Protein AF-A0A8H4EWI9-F1 (afdb_monomer)

Nearest PDB structures (foldseek):
  7xyx-assembly1_A  TM=4.834E-01  e=7.306E-01  Homo sapiens
  7xyv-assembly1_B  TM=5.051E-01  e=1.523E+00  Homo sapiens
  7xyw-assembly1_A  TM=4.650E-01  e=3.176E+00  Homo sapiens
  7ep2-assembly2_D  TM=3.186E-01  e=1.455E+00  Homo sapiens
  5ve8-assembly1_A  TM=4.432E-01  e=3.996E+00  Kluyveromyces lactis

Foldseek 3Di:
DLPDAQDCPDVVSLVVSLQVLLVLLVVLLVDDDDVRVLVSLVVLLSHQVVCLVPDACSLVDPSNQNSLVSNQVVLCVQCVDPSRVLSSLSSNLSSLSSHDPVVVVVPLVVSLVSLLVQLQDDLSSVQSSLVSNLSSLLSCLPHPDDDPVVNVVVLVVSCCSCPPPPDPSPDPVSYDCVSVVSSVVSVVVD

Radius of gyration: 16.69 Å; Cα contacts (8 Å, |Δi|>4): 192; chains: 1; bounding box: 45×32×43 Å

Mean predicted aligned error: 4.65 Å

pLDDT: mean 90.55, std 9.85, range [50.91, 98.56]

Structure (mmCIF, N/CA/C/O backbone):
data_AF-A0A8H4EWI9-F1
#
_entry.id   AF-A0A8H4EWI9-F1
#
loop_
_atom_site.group_PDB
_atom_site.id
_atom_site.type_symbol
_atom_site.label_atom_id
_atom_site.label_alt_id
_atom_site.label_comp_id
_atom_site.label_asym_id
_atom_site.label_entity_id
_atom_site.label_seq_id
_atom_site.pdbx_PDB_ins_code
_atom_site.Cartn_x
_atom_site.Cartn_y
_atom_site.Cartn_z
_atom_site.occupancy
_atom_site.B_iso_or_equiv
_atom_site.auth_seq_id
_atom_site.auth_comp_id
_atom_site.auth_asym_id
_atom_site.auth_atom_id
_atom_site.pdbx_PDB_model_num
ATOM 1 N N . MET A 1 1 ? -8.112 -10.338 16.448 1.00 58.78 1 MET A N 1
ATOM 2 C CA . MET A 1 1 ? -8.526 -9.493 15.301 1.00 58.78 1 MET A CA 1
ATOM 3 C C . MET A 1 1 ? -8.264 -10.105 13.914 1.00 58.78 1 MET A C 1
ATOM 5 O O . MET A 1 1 ? -8.721 -9.527 12.944 1.00 58.78 1 MET A O 1
ATOM 9 N N . ARG A 1 2 ? -7.609 -11.276 13.770 1.00 50.91 2 ARG A N 1
ATOM 10 C CA . ARG A 1 2 ? -7.309 -11.886 12.449 1.00 50.91 2 ARG A CA 1
ATOM 11 C C . ARG A 1 2 ? -8.547 -12.203 11.581 1.00 50.91 2 ARG A C 1
ATOM 13 O O . ARG A 1 2 ? -8.404 -12.322 10.372 1.00 50.91 2 ARG A O 1
ATOM 20 N N . TYR A 1 3 ? -9.727 -12.336 12.188 1.00 67.69 3 TYR A N 1
ATOM 21 C CA . TYR A 1 3 ? -10.989 -12.651 11.500 1.00 67.69 3 TYR A CA 1
ATOM 22 C C . TYR A 1 3 ? -11.922 -11.445 11.334 1.00 67.69 3 TYR A C 1
ATOM 24 O O . TYR A 1 3 ? -13.027 -11.600 10.824 1.00 67.69 3 TYR A O 1
ATOM 32 N N . LEU A 1 4 ? -11.497 -10.253 11.770 1.00 75.06 4 LEU A N 1
ATOM 33 C CA . LEU A 1 4 ? -12.293 -9.044 11.595 1.00 75.06 4 LEU A CA 1
ATOM 34 C C . LEU A 1 4 ? -12.296 -8.673 10.109 1.00 75.06 4 LEU A C 1
ATOM 36 O O . LEU A 1 4 ? -11.239 -8.425 9.530 1.00 75.06 4 LEU A O 1
ATOM 40 N N . LYS A 1 5 ? -13.482 -8.643 9.502 1.00 78.94 5 LYS A N 1
ATOM 41 C CA . LYS A 1 5 ? -13.695 -8.116 8.154 1.00 78.94 5 LYS A CA 1
ATOM 42 C C . LYS A 1 5 ? -14.336 -6.745 8.294 1.00 78.94 5 LYS A C 1
ATOM 44 O O . LYS A 1 5 ? -15.496 -6.658 8.686 1.00 78.94 5 LYS A O 1
ATOM 49 N N . ILE A 1 6 ? -13.565 -5.701 8.015 1.00 87.75 6 ILE A N 1
ATOM 50 C CA . ILE A 1 6 ? -14.095 -4.339 7.985 1.00 87.75 6 ILE A CA 1
ATOM 51 C C . ILE A 1 6 ? -14.977 -4.142 6.748 1.00 87.75 6 ILE A C 1
ATOM 53 O O . ILE A 1 6 ? -14.765 -4.787 5.717 1.00 87.75 6 ILE A O 1
ATOM 57 N N . LYS A 1 7 ? -15.995 -3.292 6.878 1.00 88.94 7 LYS A N 1
ATOM 58 C CA . LYS A 1 7 ? -16.985 -3.006 5.836 1.00 88.94 7 LYS A CA 1
ATOM 59 C C . LYS A 1 7 ? -16.940 -1.519 5.516 1.00 88.94 7 LYS A C 1
ATOM 61 O O . LYS A 1 7 ? -16.830 -0.703 6.415 1.00 88.94 7 LYS A O 1
ATOM 66 N N . ILE A 1 8 ? -17.041 -1.183 4.239 1.00 90.88 8 ILE A N 1
ATOM 67 C CA . ILE A 1 8 ? -17.086 0.213 3.770 1.00 90.88 8 ILE A CA 1
ATOM 68 C C . ILE A 1 8 ? -18.479 0.608 3.260 1.00 90.88 8 ILE A C 1
ATOM 70 O O . ILE A 1 8 ? -18.682 1.736 2.832 1.00 90.88 8 ILE A O 1
ATOM 74 N N . TYR A 1 9 ? -19.431 -0.329 3.323 1.00 88.38 9 TYR A N 1
ATOM 75 C CA . TYR A 1 9 ? -20.837 -0.118 3.001 1.00 88.38 9 TYR A CA 1
ATOM 76 C C . TYR A 1 9 ? -21.739 -0.931 3.945 1.00 88.38 9 TYR A C 1
ATOM 78 O O . TYR A 1 9 ? -21.370 -2.061 4.303 1.00 88.38 9 TYR A O 1
ATOM 86 N N . PRO A 1 10 ? -22.928 -0.408 4.309 1.00 93.50 10 PRO A N 1
ATOM 87 C CA . PRO A 1 10 ? -23.424 0.954 4.033 1.00 93.50 10 PRO A CA 1
ATOM 88 C C . PRO A 1 10 ? -22.625 2.031 4.799 1.00 93.50 10 PRO A C 1
ATOM 90 O O . PRO A 1 10 ? -21.654 1.697 5.475 1.00 93.50 10 PRO A O 1
ATOM 93 N N . VAL A 1 11 ? -22.998 3.311 4.666 1.00 91.00 11 VAL A N 1
ATOM 94 C CA . VAL A 1 11 ? -22.239 4.446 5.236 1.00 91.00 11 VAL A CA 1
ATOM 95 C C . VAL A 1 11 ? -21.998 4.282 6.739 1.00 91.00 11 VAL A C 1
ATOM 97 O O . VAL A 1 11 ? -20.858 4.416 7.156 1.00 91.00 11 VAL A O 1
ATOM 100 N N . ASP A 1 12 ? -22.989 3.859 7.523 1.00 92.19 12 ASP A N 1
ATOM 101 C CA . ASP A 1 12 ? -22.819 3.640 8.971 1.00 92.19 12 ASP A CA 1
ATOM 102 C C . ASP A 1 12 ? -21.661 2.669 9.286 1.00 92.19 12 ASP A C 1
ATOM 104 O O . ASP A 1 12 ? -20.850 2.896 10.181 1.00 92.19 12 ASP A O 1
ATOM 108 N N . ALA A 1 13 ? -21.503 1.615 8.476 1.00 93.25 13 ALA A N 1
ATOM 109 C CA . ALA A 1 13 ? -20.407 0.660 8.630 1.00 93.25 13 ALA A CA 1
ATOM 110 C C . ALA A 1 13 ? -19.042 1.248 8.221 1.00 93.25 13 ALA A C 1
ATOM 112 O O . ALA A 1 13 ? -18.006 0.845 8.763 1.00 93.25 13 ALA A O 1
ATOM 113 N N . LEU A 1 14 ? -19.029 2.192 7.271 1.00 93.31 14 LEU A N 1
ATOM 114 C CA . LEU A 1 14 ? -17.837 2.968 6.930 1.00 93.31 14 LEU A CA 1
ATOM 115 C C . LEU 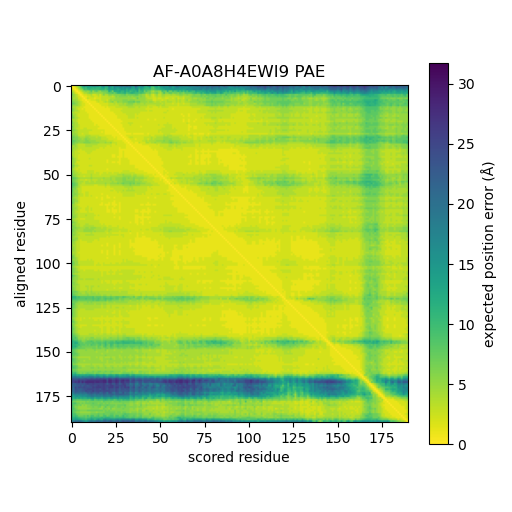A 1 14 ? -17.424 3.868 8.096 1.00 93.31 14 LEU A C 1
ATOM 117 O O . LEU A 1 14 ? -16.233 3.912 8.401 1.00 93.31 14 LEU A O 1
ATOM 121 N N . GLU A 1 15 ? -18.370 4.546 8.749 1.00 93.81 15 GLU A N 1
ATOM 122 C CA . GLU A 1 15 ? -18.089 5.406 9.905 1.00 93.81 15 GLU A CA 1
ATOM 123 C C . GLU A 1 15 ? -17.471 4.591 11.046 1.00 93.81 15 GLU A C 1
ATOM 125 O O . GLU A 1 15 ? -16.357 4.889 11.483 1.00 93.81 15 GLU A O 1
ATOM 130 N N . GLU A 1 16 ? -18.109 3.479 11.427 1.00 93.62 16 GLU A N 1
ATOM 131 C CA . GLU A 1 16 ? -17.589 2.556 12.443 1.00 93.62 16 GLU A CA 1
ATOM 132 C C . GLU A 1 16 ? -16.189 2.039 12.088 1.00 93.62 16 GLU A C 1
ATOM 134 O O . GLU A 1 16 ? -15.283 1.998 12.928 1.00 93.62 16 GLU A O 1
ATOM 139 N N . THR A 1 17 ? -15.981 1.659 10.824 1.00 94.38 17 THR A N 1
ATOM 140 C CA . THR A 1 17 ? -14.677 1.199 10.337 1.00 94.38 17 THR A CA 1
ATOM 141 C C . THR A 1 17 ? -13.633 2.309 10.425 1.00 94.38 17 THR A C 1
ATOM 143 O O . THR A 1 17 ? -12.509 2.063 10.872 1.00 94.38 17 THR A O 1
ATOM 146 N N . ALA A 1 18 ? -13.971 3.527 10.009 1.00 94.38 18 ALA A N 1
ATOM 147 C CA . ALA A 1 18 ? -13.059 4.660 10.013 1.00 94.38 18 ALA A CA 1
ATOM 148 C C . ALA A 1 18 ? -12.674 5.069 11.443 1.00 94.38 18 ALA A C 1
ATOM 150 O O . ALA A 1 18 ? -11.494 5.318 11.713 1.00 94.38 18 ALA A O 1
ATOM 151 N N . ASP A 1 19 ? -13.622 5.059 12.376 1.00 93.00 19 ASP A N 1
ATOM 152 C CA . ASP A 1 19 ? -13.383 5.373 13.785 1.00 93.00 19 ASP A CA 1
ATOM 153 C C . ASP A 1 19 ? -12.583 4.275 14.494 1.00 93.00 19 ASP A C 1
ATOM 155 O O . ASP A 1 19 ? -11.643 4.562 15.251 1.00 93.00 19 ASP A O 1
ATOM 159 N N . PHE A 1 20 ? -12.856 3.008 14.176 1.00 93.62 20 PHE A N 1
ATOM 160 C CA . PHE A 1 20 ? -12.040 1.881 14.621 1.00 93.62 20 PHE A CA 1
ATOM 161 C C . PHE A 1 20 ? -10.588 2.005 14.131 1.00 93.62 20 PHE A C 1
ATOM 163 O O . PHE A 1 20 ? -9.642 1.866 14.920 1.00 93.62 20 PHE A O 1
ATOM 170 N N . LEU A 1 21 ? -10.388 2.310 12.843 1.00 95.12 21 LEU A N 1
ATOM 171 C CA . LEU A 1 21 ? -9.063 2.516 12.255 1.00 95.12 21 LEU A CA 1
ATOM 172 C C . LEU A 1 21 ? -8.341 3.707 12.893 1.00 95.12 21 LEU A C 1
ATOM 174 O O . LEU A 1 21 ? -7.159 3.591 13.214 1.00 95.12 21 LEU A O 1
ATOM 178 N N . SER A 1 22 ? -9.037 4.819 13.125 1.00 92.88 22 SER A N 1
ATOM 179 C CA . SER A 1 22 ? -8.505 6.022 13.781 1.00 92.88 22 SER A CA 1
ATOM 180 C C . SER A 1 22 ? -8.056 5.746 15.224 1.00 92.88 22 SER A C 1
ATOM 182 O O . SER A 1 22 ? -6.963 6.154 15.646 1.00 92.88 22 SER A O 1
ATOM 184 N N . SER A 1 23 ? -8.834 4.956 15.965 1.00 93.81 23 SER A N 1
ATOM 185 C CA . SER A 1 23 ? -8.489 4.509 17.320 1.00 93.81 23 SER A CA 1
ATOM 186 C C . SER A 1 23 ? -7.236 3.629 17.307 1.00 93.81 23 SER A C 1
ATOM 188 O O . SER A 1 23 ? -6.261 3.886 18.020 1.00 93.81 23 SER A O 1
ATOM 190 N N . CYS A 1 24 ? -7.200 2.635 16.417 1.00 94.56 24 CYS A N 1
ATOM 191 C CA . CYS A 1 24 ? -6.041 1.764 16.226 1.00 94.56 24 CYS A CA 1
ATOM 192 C C . CYS A 1 24 ? -4.791 2.539 15.774 1.00 94.56 24 CYS A C 1
ATOM 194 O O . CYS A 1 24 ? -3.688 2.259 16.251 1.00 94.56 24 CYS A O 1
ATOM 196 N N . ALA A 1 25 ? -4.939 3.531 14.893 1.00 95.75 25 ALA A N 1
ATOM 197 C CA . ALA A 1 25 ? -3.858 4.403 14.440 1.00 95.75 25 ALA A CA 1
ATOM 198 C C . ALA A 1 25 ? -3.243 5.191 15.606 1.00 95.75 25 ALA A C 1
ATOM 200 O O . ALA A 1 25 ? -2.017 5.306 15.698 1.00 95.75 25 ALA A O 1
ATOM 201 N N . SER A 1 26 ? -4.072 5.668 16.537 1.00 94.00 26 SER A N 1
ATOM 202 C CA . SER A 1 26 ? -3.624 6.366 17.746 1.00 94.00 26 SER A CA 1
ATOM 203 C C . SER A 1 26 ? -2.803 5.453 18.665 1.00 94.00 26 SER A C 1
ATOM 205 O O . SER A 1 26 ? -1.715 5.837 19.106 1.00 94.00 26 SER A O 1
ATOM 207 N N . PHE A 1 27 ? -3.231 4.203 18.872 1.00 94.50 27 PHE A N 1
ATOM 208 C CA . PHE A 1 27 ? -2.424 3.219 19.607 1.00 94.50 27 PHE A CA 1
ATOM 209 C C . PHE A 1 27 ? -1.122 2.879 18.877 1.00 94.50 27 PHE A C 1
ATOM 211 O O . PHE A 1 27 ? -0.050 2.835 19.487 1.00 94.50 27 PHE A O 1
ATOM 218 N N . PHE A 1 28 ? -1.171 2.701 17.555 1.00 96.31 28 PHE A N 1
ATOM 219 C CA . PHE A 1 28 ? 0.022 2.437 16.760 1.00 96.31 28 PHE A CA 1
ATOM 220 C C . PHE A 1 28 ? 1.012 3.600 16.786 1.00 96.31 28 PHE A C 1
ATOM 222 O O . PHE A 1 28 ? 2.216 3.350 16.843 1.00 96.31 28 PHE A O 1
ATOM 229 N N . LYS A 1 29 ? 0.556 4.857 16.812 1.00 93.12 29 LYS A N 1
ATOM 230 C CA . LYS A 1 29 ? 1.405 6.051 16.971 1.00 93.12 29 LYS A CA 1
ATOM 231 C C . LYS A 1 29 ? 2.187 6.041 18.288 1.00 93.12 29 LYS A C 1
ATOM 233 O O . LYS A 1 29 ? 3.333 6.491 18.301 1.00 93.12 29 LYS A O 1
ATOM 238 N N . ASN A 1 30 ? 1.638 5.419 19.330 1.00 92.62 30 ASN A N 1
ATOM 239 C CA . ASN A 1 30 ? 2.246 5.313 20.659 1.00 92.62 30 ASN A CA 1
ATOM 240 C C . ASN A 1 30 ? 2.882 3.938 20.945 1.00 92.62 30 ASN A C 1
ATOM 242 O O . ASN A 1 30 ? 3.514 3.749 21.970 1.00 92.62 30 ASN A O 1
ATOM 246 N N . ALA A 1 31 ? 2.809 2.968 20.029 1.00 93.44 31 ALA A N 1
ATOM 247 C CA . ALA A 1 31 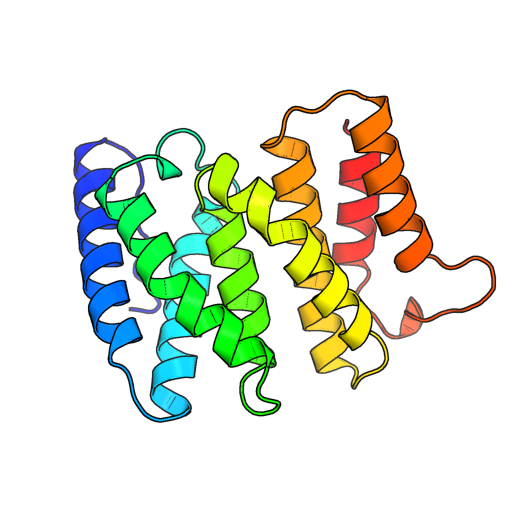? 3.391 1.635 20.218 1.00 93.44 31 ALA A CA 1
ATOM 248 C C . ALA A 1 31 ? 4.927 1.628 20.405 1.00 93.44 31 ALA A C 1
ATOM 250 O O . ALA A 1 31 ? 5.675 2.252 19.648 1.00 93.44 31 ALA A O 1
ATOM 251 N N . HIS A 1 32 ? 5.445 0.830 21.337 1.00 93.38 32 HIS A N 1
ATOM 252 C CA . HIS A 1 32 ? 6.888 0.657 21.556 1.00 93.38 32 HIS A CA 1
ATOM 253 C C . HIS A 1 32 ? 7.325 -0.795 21.329 1.00 93.38 32 HIS A C 1
ATOM 255 O O . HIS A 1 32 ? 6.524 -1.722 21.358 1.00 93.38 32 HIS A O 1
ATOM 261 N N . GLY A 1 33 ? 8.615 -0.993 21.047 1.00 94.75 33 GLY A N 1
ATOM 262 C CA . GLY A 1 33 ? 9.165 -2.319 20.744 1.00 94.75 33 GLY A CA 1
ATOM 263 C C . GLY A 1 33 ? 8.873 -2.821 19.323 1.00 94.75 33 GLY A C 1
ATOM 264 O O . GLY A 1 33 ? 7.983 -2.338 18.623 1.00 94.75 33 GLY A O 1
ATOM 265 N N . ALA A 1 34 ? 9.682 -3.774 18.852 1.00 95.56 34 ALA A N 1
ATOM 266 C CA . ALA A 1 34 ? 9.566 -4.308 17.493 1.00 95.56 34 ALA A CA 1
ATOM 267 C C . ALA A 1 34 ? 8.324 -5.191 17.318 1.00 95.56 34 ALA A C 1
ATOM 269 O O . ALA A 1 34 ? 7.568 -4.983 16.374 1.00 95.56 34 ALA A O 1
ATOM 270 N N . LYS A 1 35 ? 8.081 -6.104 18.269 1.00 96.50 35 LYS A N 1
ATOM 271 C CA . LYS A 1 35 ? 6.962 -7.057 18.230 1.00 96.50 35 LYS A CA 1
ATOM 272 C C . LYS A 1 35 ? 5.610 -6.351 18.082 1.00 96.50 35 LYS A C 1
ATOM 274 O O . LYS A 1 35 ? 4.846 -6.683 17.184 1.00 96.50 35 LYS A O 1
ATOM 279 N N . VAL A 1 36 ? 5.356 -5.326 18.899 1.00 96.56 36 VAL A N 1
ATOM 280 C CA . VAL A 1 36 ? 4.092 -4.570 18.875 1.00 96.56 36 VAL A CA 1
ATOM 281 C C . VAL A 1 36 ? 3.926 -3.815 17.555 1.00 96.56 36 VAL A C 1
ATOM 283 O O . VAL A 1 36 ? 2.877 -3.894 16.923 1.00 96.56 36 VAL A O 1
ATOM 286 N N . LYS A 1 37 ? 4.978 -3.138 17.075 1.00 97.19 37 LYS A N 1
ATOM 287 C CA . LYS A 1 37 ? 4.941 -2.430 15.783 1.00 97.19 37 LYS A CA 1
ATOM 288 C C . LYS A 1 37 ? 4.660 -3.367 14.614 1.00 97.19 37 LYS A C 1
ATOM 290 O O . LYS A 1 37 ? 3.884 -3.024 13.731 1.00 97.19 37 LYS A O 1
ATOM 295 N N . HIS A 1 38 ? 5.291 -4.538 14.602 1.00 98.00 38 HIS A N 1
ATOM 296 C CA . HIS A 1 38 ? 5.083 -5.552 13.570 1.00 98.00 38 HIS A CA 1
ATOM 297 C C . HIS A 1 38 ? 3.678 -6.151 13.630 1.00 98.00 38 HIS A C 1
ATOM 299 O O . HIS A 1 38 ? 3.075 -6.363 12.581 1.00 98.00 38 HIS A O 1
ATOM 305 N N . ALA A 1 39 ? 3.137 -6.366 14.831 1.00 96.88 39 ALA A N 1
ATOM 306 C CA . ALA A 1 39 ? 1.768 -6.836 15.013 1.00 96.88 39 ALA A CA 1
ATOM 307 C C . ALA A 1 39 ? 0.744 -5.834 14.458 1.00 96.88 39 ALA A C 1
ATOM 309 O O . ALA A 1 39 ? -0.121 -6.230 13.681 1.00 96.88 39 ALA A O 1
ATOM 310 N N . TYR A 1 40 ? 0.892 -4.541 14.768 1.00 97.06 40 TYR A N 1
ATOM 311 C CA . TYR A 1 40 ? 0.045 -3.493 14.188 1.00 97.06 40 TYR A CA 1
ATOM 312 C C . TYR A 1 40 ? 0.201 -3.390 12.674 1.00 97.06 40 TYR A C 1
ATOM 314 O O . TYR A 1 40 ? -0.798 -3.342 11.967 1.00 97.06 40 TYR A O 1
ATOM 322 N N . ALA A 1 41 ? 1.434 -3.410 12.159 1.00 97.75 41 ALA A N 1
ATOM 323 C CA . ALA A 1 41 ? 1.662 -3.390 10.718 1.00 97.75 41 ALA A CA 1
ATOM 324 C C . ALA A 1 41 ? 0.914 -4.536 10.027 1.00 97.75 41 ALA A C 1
ATOM 326 O O . ALA A 1 41 ? 0.158 -4.304 9.088 1.00 97.75 41 ALA A O 1
ATOM 327 N N . LYS A 1 42 ? 1.054 -5.762 10.546 1.00 96.31 42 LYS A N 1
ATOM 328 C CA . LYS A 1 42 ? 0.349 -6.938 10.033 1.00 96.31 42 LYS A CA 1
ATOM 329 C C . LYS A 1 42 ? -1.170 -6.785 10.122 1.00 96.31 42 LYS A C 1
ATOM 331 O O . LYS A 1 42 ? -1.846 -7.130 9.160 1.00 96.31 42 LYS A O 1
ATOM 336 N N . LEU A 1 43 ? -1.688 -6.264 11.235 1.00 95.38 43 LEU A N 1
ATOM 337 C CA . LEU A 1 43 ? -3.115 -5.999 11.417 1.00 95.38 43 LEU A CA 1
ATOM 338 C C . LEU A 1 43 ? -3.642 -5.050 10.335 1.00 95.38 43 LEU A C 1
ATOM 340 O O . LEU A 1 43 ? -4.573 -5.407 9.622 1.00 95.38 43 LEU A O 1
ATOM 344 N N . PHE A 1 44 ? -3.025 -3.879 10.167 1.00 96.75 44 PHE A N 1
ATOM 345 C CA . PHE A 1 44 ? -3.472 -2.899 9.176 1.00 96.75 44 PHE A CA 1
ATOM 346 C C . PHE A 1 44 ? -3.375 -3.429 7.749 1.00 96.75 44 PHE A C 1
ATOM 348 O O . PHE A 1 44 ? -4.302 -3.233 6.974 1.00 96.75 44 PHE A O 1
ATOM 355 N N . ILE A 1 45 ? -2.306 -4.157 7.411 1.00 96.56 45 ILE A N 1
ATOM 356 C CA . ILE A 1 45 ? -2.181 -4.797 6.094 1.00 96.56 45 ILE A CA 1
ATOM 357 C C . ILE A 1 45 ? -3.337 -5.775 5.861 1.00 96.56 45 ILE A C 1
ATOM 359 O O . ILE A 1 45 ? -3.954 -5.753 4.802 1.00 96.56 45 ILE A O 1
ATOM 363 N N . GLN A 1 46 ? -3.652 -6.618 6.847 1.00 94.44 46 GLN A N 1
ATOM 364 C CA . GLN A 1 46 ? -4.728 -7.605 6.734 1.00 94.44 46 GLN A CA 1
ATOM 365 C C . GLN A 1 46 ? -6.112 -6.968 6.594 1.00 94.44 46 GLN A C 1
ATOM 367 O O . GLN A 1 46 ? -6.933 -7.489 5.846 1.00 94.44 46 GLN A O 1
ATOM 372 N N . LEU A 1 47 ? -6.363 -5.862 7.295 1.00 93.88 47 LEU A N 1
ATOM 373 C CA . LEU A 1 47 ? -7.649 -5.168 7.254 1.00 93.88 47 LEU A CA 1
ATOM 374 C C . LEU A 1 47 ? -7.830 -4.352 5.970 1.00 93.88 47 LEU A C 1
ATOM 376 O O . LEU A 1 47 ? -8.885 -4.413 5.350 1.00 93.88 47 LEU A O 1
ATOM 380 N N . LEU A 1 48 ? -6.808 -3.593 5.571 1.00 95.38 48 LEU A N 1
ATOM 381 C CA . LEU A 1 48 ? -6.929 -2.565 4.534 1.00 95.38 48 LEU A CA 1
ATOM 382 C C . LEU A 1 48 ? -6.661 -3.095 3.125 1.00 95.38 48 LEU A C 1
ATOM 384 O O . LEU A 1 48 ? -7.247 -2.599 2.167 1.00 95.38 48 LEU A O 1
ATOM 388 N N . LEU A 1 49 ? -5.796 -4.103 2.968 1.00 92.62 49 LEU A N 1
ATOM 389 C CA . LEU A 1 49 ? -5.437 -4.600 1.639 1.00 92.62 49 LEU A CA 1
ATOM 390 C C . LEU A 1 49 ? -6.633 -5.168 0.843 1.00 92.62 49 LEU A C 1
ATOM 392 O O . LEU A 1 49 ? -6.703 -4.876 -0.348 1.00 92.62 49 LEU A O 1
ATOM 396 N N . PRO A 1 50 ? -7.593 -5.908 1.440 1.00 92.12 50 PRO A N 1
ATOM 397 C CA . PRO A 1 50 ? -8.801 -6.341 0.727 1.00 92.12 50 PRO A CA 1
ATOM 398 C C . PRO A 1 50 ? -9.657 -5.180 0.205 1.00 92.12 50 PRO A C 1
ATOM 400 O O . PRO A 1 50 ? -10.360 -5.330 -0.789 1.00 92.12 50 PRO A O 1
ATOM 403 N N . ILE A 1 51 ? -9.584 -4.020 0.860 1.00 90.38 51 ILE A N 1
ATOM 404 C CA . ILE A 1 51 ? -10.348 -2.820 0.504 1.00 90.38 51 ILE A CA 1
ATOM 405 C C . ILE A 1 51 ? -9.606 -1.957 -0.522 1.00 90.38 51 ILE A C 1
ATOM 407 O O . ILE A 1 51 ? -10.234 -1.242 -1.299 1.00 90.38 51 ILE A O 1
ATOM 411 N N . ALA A 1 52 ? -8.279 -2.062 -0.601 1.00 91.06 52 ALA A N 1
ATOM 412 C CA . ALA A 1 52 ? -7.456 -1.313 -1.550 1.00 91.06 52 ALA A CA 1
ATOM 413 C C . ALA A 1 52 ? -7.831 -1.543 -3.028 1.00 91.06 52 ALA A C 1
ATOM 415 O O . ALA A 1 52 ? -7.528 -0.706 -3.871 1.00 91.06 52 ALA A O 1
ATOM 416 N N . GLY A 1 53 ? -8.500 -2.646 -3.369 1.00 86.44 53 GLY A N 1
ATOM 417 C CA . GLY A 1 53 ? -8.995 -2.875 -4.730 1.00 86.44 53 GLY A CA 1
ATOM 418 C C . GLY A 1 53 ? -10.310 -2.159 -5.057 1.00 86.44 53 GLY A C 1
ATOM 419 O O . GLY A 1 53 ? -10.604 -1.958 -6.229 1.00 86.44 53 GLY A O 1
ATOM 420 N N . VAL A 1 54 ? -11.094 -1.779 -4.043 1.00 89.06 54 VAL A N 1
ATOM 421 C CA . VAL A 1 54 ? -12.499 -1.363 -4.213 1.00 89.06 54 VAL A CA 1
ATOM 422 C C . VAL A 1 54 ? -12.814 0.024 -3.659 1.00 89.06 54 VAL A C 1
ATOM 424 O O . VAL A 1 54 ? -13.723 0.663 -4.168 1.00 89.06 54 VAL A O 1
ATOM 427 N N . ALA A 1 55 ? -12.073 0.515 -2.661 1.00 88.75 55 ALA A N 1
ATOM 428 C CA . ALA A 1 55 ? -12.342 1.829 -2.083 1.00 88.75 55 ALA A CA 1
ATOM 429 C C . ALA A 1 55 ? -11.980 2.954 -3.056 1.00 88.75 55 ALA A C 1
ATOM 431 O O . ALA A 1 55 ? -10.862 2.982 -3.583 1.00 88.75 55 ALA A O 1
ATOM 432 N N . VAL A 1 56 ? -12.891 3.906 -3.229 1.00 88.25 56 VAL A N 1
ATOM 433 C CA . VAL A 1 56 ? -12.742 5.071 -4.105 1.00 88.25 56 VAL A CA 1
ATOM 434 C C . VAL A 1 56 ? -13.067 6.354 -3.347 1.00 88.25 56 VAL A C 1
ATOM 436 O O . VAL A 1 56 ? -12.174 7.157 -3.093 1.00 88.25 56 VAL A O 1
ATOM 439 N N . ALA A 1 57 ? -14.328 6.561 -2.972 1.00 91.38 57 ALA A N 1
ATOM 440 C CA . ALA A 1 57 ? -14.764 7.769 -2.275 1.00 91.38 57 ALA A CA 1
ATOM 441 C C . ALA A 1 57 ? -14.504 7.676 -0.763 1.00 91.38 57 ALA A C 1
ATOM 443 O O . ALA A 1 57 ? -14.231 8.681 -0.111 1.00 91.38 57 ALA A O 1
ATOM 444 N N . GLU A 1 58 ? -14.515 6.462 -0.225 1.00 94.31 58 GLU A N 1
ATOM 445 C CA . GLU A 1 58 ? -14.450 6.121 1.194 1.00 94.31 58 GLU A CA 1
ATOM 446 C C . GLU A 1 58 ? -13.122 6.526 1.830 1.00 94.31 58 GLU A C 1
ATOM 448 O O . GLU A 1 58 ? -13.084 6.945 2.984 1.00 94.31 58 GLU A O 1
ATOM 453 N N . VAL A 1 59 ? -12.028 6.501 1.059 1.00 94.44 59 VAL A N 1
ATOM 454 C CA . VAL A 1 59 ? -10.710 6.960 1.533 1.00 94.44 59 VAL A CA 1
ATOM 455 C C . VAL A 1 59 ? -10.676 8.464 1.835 1.00 94.44 59 VAL A C 1
ATOM 457 O O . VAL A 1 59 ? -9.738 8.935 2.481 1.00 94.44 59 VAL A O 1
ATOM 460 N N . ASN A 1 60 ? -11.680 9.220 1.373 1.00 94.69 60 ASN A N 1
ATOM 461 C CA . ASN A 1 60 ? -11.840 10.644 1.661 1.00 94.69 60 ASN A CA 1
ATOM 462 C C . ASN A 1 60 ? -12.640 10.905 2.944 1.00 94.69 60 ASN A C 1
ATOM 464 O O . ASN A 1 60 ? -12.722 12.057 3.368 1.00 94.69 60 ASN A O 1
ATOM 468 N N . PHE A 1 61 ? -13.199 9.869 3.583 1.00 95.62 61 PHE A N 1
ATOM 469 C CA . PHE A 1 61 ? -13.902 10.029 4.851 1.00 95.62 61 PHE A CA 1
ATOM 470 C C . PHE A 1 61 ? -12.946 10.602 5.919 1.00 95.62 61 PHE A C 1
ATOM 472 O O . PHE A 1 61 ? -11.831 10.084 6.067 1.00 95.62 61 PHE A O 1
ATOM 479 N N . PRO A 1 62 ? -13.322 11.650 6.680 1.00 94.38 62 PRO A N 1
ATOM 480 C CA . PRO A 1 62 ? -12.382 12.376 7.539 1.00 94.38 62 PRO A CA 1
ATOM 481 C C . PRO A 1 62 ? -11.632 11.500 8.552 1.00 94.38 62 PRO A C 1
ATOM 483 O O . PRO A 1 62 ? -10.405 11.598 8.655 1.00 94.38 62 PRO A O 1
ATOM 486 N N . SER A 1 63 ? -12.331 10.602 9.259 1.00 94.31 63 SER A N 1
ATOM 487 C CA . SER A 1 63 ? -11.699 9.671 10.211 1.00 94.31 63 SER A CA 1
ATOM 488 C C . SER A 1 63 ? -10.740 8.694 9.519 1.00 94.31 63 SER A C 1
ATOM 490 O O . SER A 1 63 ? -9.679 8.387 10.066 1.00 94.31 63 SER A O 1
ATOM 492 N N . TRP A 1 64 ? -11.048 8.268 8.288 1.00 96.81 64 TRP A N 1
ATOM 493 C CA . TRP A 1 64 ? -10.186 7.387 7.495 1.00 96.81 64 TRP A CA 1
ATOM 494 C C . TRP A 1 64 ? -8.904 8.104 7.075 1.00 96.81 64 TRP A C 1
ATOM 496 O O . TRP A 1 64 ? -7.796 7.617 7.319 1.00 96.81 64 TRP A O 1
ATOM 506 N N . ALA A 1 65 ? -9.045 9.295 6.489 1.00 96.56 65 ALA A N 1
ATOM 507 C CA . ALA A 1 65 ? -7.922 10.130 6.084 1.00 96.56 65 ALA A CA 1
ATOM 508 C C . ALA A 1 65 ? -7.002 10.432 7.277 1.00 96.56 65 ALA A C 1
ATOM 510 O O . ALA A 1 65 ? -5.790 10.228 7.195 1.00 96.56 65 ALA A O 1
ATOM 511 N N . LYS A 1 66 ? -7.585 10.805 8.422 1.00 95.56 66 LYS A N 1
ATOM 512 C CA . LYS A 1 66 ? -6.854 11.035 9.673 1.00 95.56 66 LYS A CA 1
ATOM 513 C C . LYS A 1 66 ? -6.106 9.787 10.143 1.00 95.56 66 LYS A C 1
ATOM 515 O O . LYS A 1 66 ? -4.965 9.899 10.588 1.00 95.56 66 LYS A O 1
ATOM 520 N N . ALA A 1 67 ? -6.708 8.601 10.041 1.00 97.19 67 ALA A N 1
ATOM 521 C CA . ALA A 1 67 ? -6.046 7.352 10.405 1.00 97.19 67 ALA A CA 1
ATOM 522 C C . ALA A 1 67 ? -4.795 7.107 9.542 1.00 97.19 67 ALA A C 1
ATOM 524 O O . ALA A 1 67 ? -3.728 6.797 10.078 1.00 97.19 67 ALA A O 1
ATOM 525 N N . VAL A 1 68 ? -4.893 7.300 8.221 1.00 97.88 68 VAL A N 1
ATOM 526 C CA . VAL A 1 68 ? -3.748 7.187 7.301 1.00 97.88 68 VAL A CA 1
ATOM 527 C C . VAL A 1 68 ? -2.661 8.208 7.646 1.00 97.88 68 VAL A C 1
ATOM 529 O O . VAL A 1 68 ? -1.500 7.820 7.818 1.00 97.88 68 VAL A O 1
ATOM 532 N N . ASP A 1 69 ? -3.034 9.476 7.839 1.00 96.62 69 ASP A N 1
ATOM 533 C CA . ASP A 1 69 ? -2.114 10.570 8.174 1.00 96.62 69 ASP A CA 1
ATOM 534 C C . ASP A 1 69 ? -1.381 10.318 9.511 1.00 96.62 69 ASP A C 1
ATOM 536 O O . ASP A 1 69 ? -0.197 10.631 9.655 1.00 96.62 69 ASP A O 1
ATOM 540 N N . LEU A 1 70 ? -2.045 9.688 10.488 1.00 96.88 70 LEU A N 1
ATOM 541 C CA . LEU A 1 70 ? -1.445 9.306 11.771 1.00 96.88 70 LEU A CA 1
ATOM 542 C C . LEU A 1 70 ? -0.465 8.129 11.648 1.00 96.88 70 LEU A C 1
ATOM 544 O O . LEU A 1 70 ? 0.565 8.104 12.332 1.00 96.88 70 LEU A O 1
ATOM 548 N N . MET A 1 71 ? -0.769 7.139 10.805 1.00 98.12 71 MET A N 1
ATOM 549 C CA . MET A 1 71 ? 0.039 5.922 10.669 1.00 98.12 71 MET A CA 1
ATOM 550 C C . MET A 1 71 ? 1.266 6.115 9.773 1.00 98.12 71 MET A C 1
ATOM 552 O O . MET A 1 71 ? 2.343 5.583 10.077 1.00 98.12 71 MET A O 1
ATOM 556 N N . TYR A 1 72 ? 1.125 6.867 8.680 1.00 98.31 72 TYR A N 1
ATOM 557 C CA . TYR A 1 72 ? 2.124 6.946 7.614 1.00 98.31 72 TYR A CA 1
ATOM 558 C C . TYR A 1 72 ? 3.513 7.424 8.084 1.00 98.31 72 TYR A C 1
ATOM 560 O O . TYR A 1 72 ? 4.492 6.719 7.811 1.00 98.31 72 TYR A O 1
ATOM 568 N N . PRO A 1 73 ? 3.661 8.511 8.877 1.00 97.44 73 PRO A N 1
ATOM 569 C CA . PRO A 1 73 ? 4.974 8.984 9.331 1.00 97.44 73 PRO A CA 1
ATOM 570 C C . PRO A 1 73 ? 5.738 7.950 10.162 1.00 97.44 73 PRO A C 1
ATOM 572 O O . PRO A 1 73 ? 6.972 7.928 10.199 1.00 97.44 73 PRO A O 1
ATOM 575 N N . ARG A 1 74 ? 5.015 7.069 10.858 1.00 96.50 74 ARG A N 1
ATOM 576 C CA . ARG A 1 74 ? 5.628 5.982 11.615 1.00 96.50 74 ARG A CA 1
ATOM 577 C C . ARG A 1 74 ? 5.990 4.806 10.720 1.00 96.50 74 ARG A C 1
ATOM 579 O O . ARG A 1 74 ? 7.081 4.256 10.877 1.00 96.50 74 ARG A O 1
ATOM 586 N N . ALA A 1 75 ? 5.103 4.444 9.798 1.00 98.00 75 ALA A N 1
ATOM 587 C CA . ALA A 1 75 ? 5.330 3.379 8.833 1.00 98.00 75 ALA A CA 1
ATOM 588 C C . ALA A 1 75 ? 6.554 3.676 7.949 1.00 98.00 75 ALA A C 1
ATOM 590 O O . ALA A 1 75 ? 7.413 2.810 7.790 1.00 98.00 75 ALA A O 1
ATOM 591 N N . ILE A 1 76 ? 6.721 4.916 7.475 1.00 98.00 76 ILE A N 1
ATOM 592 C CA . ILE A 1 76 ? 7.891 5.295 6.670 1.00 98.00 76 ILE A CA 1
ATOM 593 C C . ILE A 1 76 ? 9.187 5.240 7.491 1.00 98.00 76 ILE A C 1
ATOM 595 O O . ILE A 1 76 ? 10.183 4.679 7.053 1.00 98.00 76 ILE A O 1
ATOM 599 N N . LYS A 1 77 ? 9.180 5.665 8.762 1.00 96.94 77 LYS A N 1
ATOM 600 C CA . LYS A 1 77 ? 10.349 5.504 9.653 1.00 96.94 77 LYS A CA 1
ATOM 601 C C . LYS A 1 77 ? 10.721 4.036 9.896 1.00 96.94 77 LYS A C 1
ATOM 603 O O . LYS A 1 77 ? 11.858 3.745 10.270 1.00 96.94 77 LYS A O 1
ATOM 608 N N . MET A 1 78 ? 9.783 3.101 9.723 1.00 97.81 78 MET A N 1
ATOM 609 C CA . MET A 1 78 ? 10.070 1.668 9.797 1.00 97.81 78 MET A CA 1
ATOM 610 C C . MET A 1 78 ? 10.831 1.163 8.564 1.00 97.81 78 MET A C 1
ATOM 612 O O . MET A 1 78 ? 11.641 0.253 8.723 1.00 97.81 78 MET A O 1
ATOM 616 N N . THR A 1 79 ? 10.659 1.749 7.374 1.00 97.25 79 THR A N 1
ATOM 617 C CA . THR A 1 79 ? 11.401 1.329 6.163 1.00 97.25 79 THR A CA 1
ATOM 618 C C . THR A 1 79 ? 12.888 1.690 6.230 1.00 97.25 79 THR A C 1
ATOM 620 O O . THR A 1 79 ? 13.715 1.025 5.613 1.00 97.25 79 THR A O 1
ATOM 623 N N . LEU A 1 80 ? 13.248 2.679 7.055 1.00 96.31 80 LEU A N 1
ATOM 624 C CA . LEU A 1 80 ? 14.633 3.115 7.268 1.00 96.31 80 LEU A CA 1
ATOM 625 C C . LEU A 1 80 ? 15.442 2.189 8.192 1.00 96.31 80 LEU A C 1
ATOM 627 O O . LEU A 1 80 ? 16.661 2.311 8.274 1.00 96.31 80 LEU A O 1
ATOM 631 N N . LYS A 1 81 ? 14.792 1.275 8.926 1.00 96.19 81 LYS A N 1
ATOM 632 C CA . LYS A 1 81 ? 15.459 0.415 9.918 1.00 96.19 81 LYS A CA 1
ATOM 633 C C . LYS A 1 81 ? 15.486 -1.037 9.434 1.00 96.19 81 LYS A C 1
ATOM 635 O O . LYS A 1 81 ? 14.406 -1.617 9.330 1.00 96.19 81 LYS A O 1
ATOM 640 N N . PRO A 1 82 ? 16.664 -1.678 9.256 1.00 94.19 82 PRO A N 1
ATOM 641 C CA . PRO A 1 82 ? 16.780 -3.049 8.737 1.00 94.19 82 PRO A CA 1
ATOM 642 C C . PRO A 1 82 ? 15.846 -4.057 9.417 1.00 94.19 82 PRO A C 1
ATOM 644 O O . PRO A 1 82 ? 15.107 -4.775 8.755 1.00 94.19 82 PRO A O 1
ATOM 647 N N . ARG A 1 83 ? 15.763 -4.015 10.752 1.00 95.81 83 ARG A N 1
ATOM 648 C CA . ARG A 1 83 ? 14.886 -4.887 11.557 1.00 95.81 83 ARG A CA 1
ATOM 649 C C . ARG A 1 83 ? 13.378 -4.728 11.299 1.00 95.81 83 ARG A C 1
ATOM 651 O O . ARG A 1 83 ? 12.578 -5.489 11.837 1.00 95.81 83 ARG A O 1
ATOM 658 N N . HIS A 1 84 ? 12.956 -3.681 10.595 1.00 97.12 84 HIS A N 1
ATOM 659 C CA . HIS A 1 84 ? 11.549 -3.358 10.374 1.00 97.12 84 HIS A CA 1
ATOM 660 C C . HIS A 1 84 ? 11.134 -3.364 8.903 1.00 97.12 84 HIS A C 1
ATOM 662 O O . HIS A 1 84 ? 9.931 -3.355 8.657 1.00 97.12 84 HIS A O 1
ATOM 668 N N . ILE A 1 85 ? 12.066 -3.433 7.947 1.00 96.06 85 ILE A N 1
ATOM 669 C CA . ILE A 1 85 ? 11.774 -3.263 6.512 1.00 96.06 85 ILE A CA 1
ATOM 670 C C . ILE A 1 85 ? 10.676 -4.209 6.012 1.00 96.06 85 ILE A C 1
ATOM 672 O O . ILE A 1 85 ? 9.770 -3.777 5.305 1.00 96.06 85 ILE A O 1
ATOM 676 N N . LEU A 1 86 ? 10.692 -5.463 6.471 1.00 96.81 86 LEU A N 1
ATOM 677 C CA . LEU A 1 86 ? 9.761 -6.509 6.040 1.00 96.81 86 LEU A CA 1
ATOM 678 C C . LEU A 1 86 ? 8.316 -6.272 6.502 1.00 96.81 86 LEU A C 1
ATOM 680 O O . LEU A 1 86 ? 7.391 -6.825 5.921 1.00 96.81 86 LEU A O 1
ATOM 684 N N . ALA A 1 87 ? 8.116 -5.438 7.524 1.00 97.94 87 ALA A N 1
ATOM 685 C CA . ALA A 1 87 ? 6.796 -4.988 7.962 1.00 97.94 87 ALA A CA 1
ATOM 686 C C . ALA A 1 87 ? 6.486 -3.559 7.482 1.00 97.94 87 ALA A C 1
ATOM 688 O O . ALA A 1 87 ? 5.338 -3.235 7.196 1.00 97.94 87 ALA A O 1
ATOM 689 N N . GLY A 1 88 ? 7.511 -2.707 7.396 1.00 98.19 88 GLY A N 1
ATOM 690 C CA . GLY A 1 88 ? 7.391 -1.300 7.031 1.00 98.19 88 GLY A CA 1
ATOM 691 C C . GLY A 1 88 ? 6.961 -1.101 5.582 1.00 98.19 88 GLY A C 1
ATOM 692 O O . GLY A 1 88 ? 5.992 -0.389 5.348 1.00 98.19 88 GLY A O 1
ATOM 693 N N . TYR A 1 89 ? 7.629 -1.750 4.620 1.00 98.31 89 TYR A N 1
ATOM 694 C CA . TYR A 1 89 ? 7.307 -1.579 3.196 1.00 98.31 89 TYR A CA 1
ATOM 695 C C . TYR A 1 89 ? 5.877 -2.021 2.853 1.00 98.31 89 TYR A C 1
ATOM 697 O O . TYR A 1 89 ? 5.152 -1.226 2.247 1.00 98.31 89 TYR A O 1
ATOM 705 N N . PRO A 1 90 ? 5.412 -3.210 3.292 1.00 98.38 90 PRO A N 1
ATOM 706 C CA . PRO A 1 90 ? 4.019 -3.601 3.101 1.00 98.38 90 PRO A CA 1
ATOM 707 C C . PRO A 1 90 ? 3.019 -2.638 3.742 1.00 98.38 90 PRO A C 1
ATOM 709 O O . PRO A 1 90 ? 1.999 -2.332 3.128 1.00 98.38 90 PRO A O 1
ATOM 712 N N . LEU A 1 91 ? 3.303 -2.133 4.950 1.00 98.56 91 LEU A N 1
ATOM 713 C CA . LEU A 1 91 ? 2.408 -1.201 5.636 1.00 98.56 91 LEU A CA 1
ATOM 714 C C . LEU A 1 91 ? 2.325 0.139 4.902 1.00 98.56 91 LEU A C 1
ATOM 716 O O . LEU A 1 91 ? 1.226 0.573 4.584 1.00 98.56 91 LEU A O 1
ATOM 720 N N . VAL A 1 92 ? 3.465 0.771 4.600 1.00 98.56 92 VAL A N 1
ATOM 721 C CA . VAL A 1 92 ? 3.516 2.044 3.857 1.00 98.56 92 VAL A CA 1
ATOM 722 C C . VAL A 1 92 ? 2.788 1.910 2.526 1.00 98.56 92 VAL A C 1
ATOM 724 O O . VAL A 1 92 ? 1.961 2.752 2.193 1.00 98.56 92 VAL A O 1
ATOM 727 N N . THR A 1 93 ? 3.045 0.824 1.799 1.00 98.56 93 THR A N 1
ATOM 728 C CA . THR A 1 93 ? 2.378 0.566 0.523 1.00 98.56 93 THR A CA 1
ATOM 729 C C . THR A 1 93 ? 0.876 0.421 0.701 1.00 98.56 93 THR A C 1
ATOM 731 O O . THR A 1 93 ? 0.122 1.054 -0.027 1.00 98.56 93 THR A O 1
ATOM 734 N N . THR A 1 94 ? 0.428 -0.365 1.684 1.00 98.38 94 THR A N 1
ATOM 735 C CA . THR A 1 94 ? -1.006 -0.550 1.941 1.00 98.38 94 THR A CA 1
ATOM 736 C C . THR A 1 94 ? -1.674 0.776 2.289 1.00 98.38 94 THR A C 1
ATOM 738 O O . THR A 1 94 ? -2.719 1.073 1.727 1.00 98.38 94 THR A O 1
ATOM 741 N N . LEU A 1 95 ? -1.052 1.594 3.147 1.00 98.44 95 LEU A N 1
ATOM 742 C CA . LEU A 1 95 ? -1.561 2.917 3.520 1.00 98.44 95 LEU A CA 1
ATOM 743 C C . LEU A 1 95 ? -1.706 3.839 2.309 1.00 98.44 95 LEU A C 1
ATOM 745 O O . LEU A 1 95 ? -2.725 4.506 2.192 1.00 98.44 95 LEU A O 1
ATOM 749 N N . LEU A 1 96 ? -0.735 3.836 1.392 1.00 98.31 96 LEU A N 1
ATOM 750 C CA . LEU A 1 96 ? -0.834 4.574 0.131 1.00 98.31 96 LEU A CA 1
ATOM 751 C C . LEU A 1 96 ? -1.961 4.029 -0.758 1.00 98.31 96 LEU A C 1
AT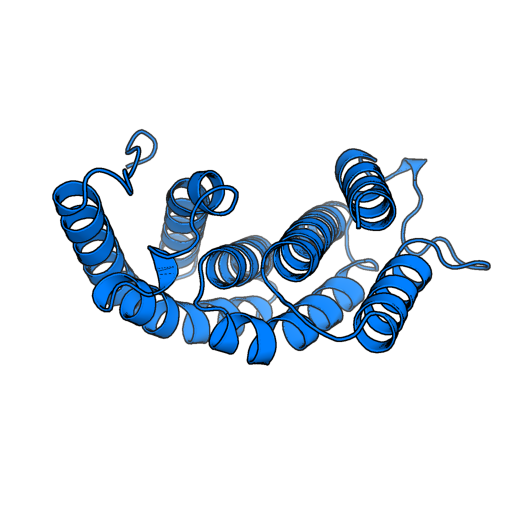OM 753 O O . LEU A 1 96 ? -2.740 4.796 -1.313 1.00 98.31 96 LEU A O 1
ATOM 757 N N . CYS A 1 97 ? -2.113 2.708 -0.848 1.00 97.31 97 CYS A N 1
ATOM 758 C CA . CYS A 1 97 ? -3.193 2.097 -1.629 1.00 97.31 97 CYS A CA 1
ATOM 759 C C . CYS A 1 97 ? -4.592 2.408 -1.071 1.00 97.31 97 CYS A C 1
ATOM 761 O O . CYS A 1 97 ? -5.575 2.216 -1.774 1.00 97.31 97 CYS A O 1
ATOM 763 N N . VAL A 1 98 ? -4.709 2.883 0.172 1.00 96.94 98 VAL A N 1
ATOM 764 C CA . VAL A 1 98 ? -5.979 3.316 0.777 1.00 96.94 98 VAL A CA 1
ATOM 765 C C . VAL A 1 98 ? -5.970 4.782 1.214 1.00 96.94 98 VAL A C 1
ATOM 767 O O . VAL A 1 98 ? -6.776 5.177 2.054 1.00 96.94 98 VAL A O 1
ATOM 770 N N . SER A 1 99 ? -5.062 5.598 0.677 1.00 97.56 99 SER A N 1
ATOM 771 C CA . SER A 1 99 ? -5.025 7.031 0.959 1.00 97.56 99 SER A CA 1
ATOM 772 C C . SER A 1 99 ? -5.855 7.824 -0.046 1.00 97.56 99 SER A C 1
ATOM 774 O O . SER A 1 99 ? -6.143 7.361 -1.151 1.00 97.56 99 SER A O 1
ATOM 776 N N . ARG A 1 100 ? -6.144 9.077 0.313 1.00 96.38 100 ARG A N 1
ATOM 777 C CA . ARG A 1 100 ? -6.622 10.102 -0.623 1.00 96.38 100 ARG A CA 1
ATOM 778 C C . ARG A 1 100 ? -5.665 10.244 -1.808 1.00 96.38 100 ARG A C 1
ATOM 780 O O . ARG A 1 100 ? -4.455 10.022 -1.670 1.00 96.38 100 ARG A O 1
ATOM 787 N N . LYS A 1 101 ? -6.202 10.641 -2.960 1.00 94.81 101 LYS A N 1
ATOM 788 C CA . LYS A 1 101 ? -5.464 10.735 -4.227 1.00 94.81 101 LYS A CA 1
ATOM 789 C C . LYS A 1 101 ? -4.254 11.664 -4.127 1.00 94.81 101 LYS A C 1
ATOM 791 O O . LYS A 1 101 ? -3.173 11.315 -4.592 1.00 94.81 101 LYS A O 1
ATOM 796 N N . GLU A 1 102 ? -4.415 12.813 -3.485 1.00 95.00 102 GLU A N 1
ATOM 797 C CA . GLU A 1 102 ? -3.383 13.842 -3.333 1.00 95.00 102 GLU A CA 1
ATOM 798 C C . GLU A 1 102 ? -2.245 13.329 -2.448 1.00 95.00 102 GLU A C 1
ATOM 800 O O . GLU A 1 102 ? -1.067 13.478 -2.778 1.00 95.00 102 GLU A O 1
ATOM 805 N N . PHE A 1 103 ? -2.600 12.643 -1.357 1.00 97.31 103 PHE A N 1
ATOM 806 C CA . PHE A 1 103 ? -1.631 12.028 -0.456 1.00 97.31 103 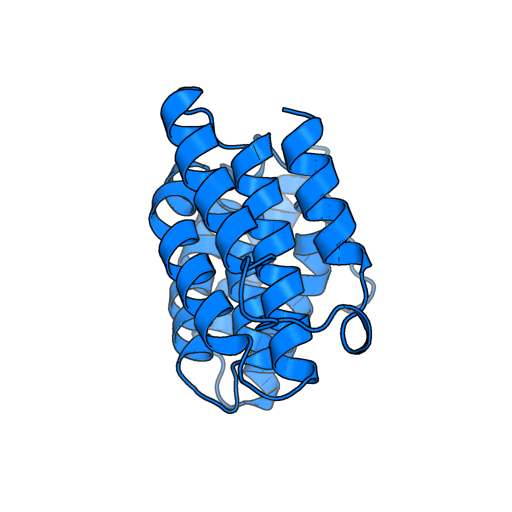PH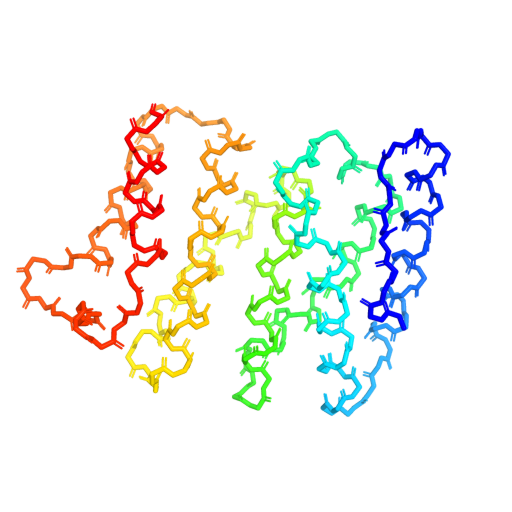E A CA 1
ATOM 807 C C . PHE A 1 103 ? -0.833 10.931 -1.166 1.00 97.31 103 PHE A C 1
ATOM 809 O O . PHE A 1 103 ? 0.390 10.871 -1.029 1.00 97.31 103 PHE A O 1
ATOM 816 N N . PHE A 1 104 ? -1.505 10.092 -1.960 1.00 97.62 104 PHE A N 1
ATOM 817 C CA . PHE A 1 104 ? -0.842 9.080 -2.777 1.00 97.62 104 PHE A CA 1
ATOM 818 C C . PHE A 1 104 ? 0.135 9.728 -3.763 1.00 97.62 104 PHE A C 1
ATOM 820 O O . PHE A 1 104 ? 1.318 9.384 -3.772 1.00 97.62 104 PHE A O 1
ATOM 827 N N . ALA A 1 105 ? -0.341 10.697 -4.552 1.00 95.56 105 ALA A N 1
ATOM 828 C CA . ALA A 1 105 ? 0.432 11.365 -5.596 1.00 95.56 105 ALA A CA 1
ATOM 829 C C . ALA A 1 105 ? 1.715 12.016 -5.056 1.00 95.56 105 ALA A C 1
ATOM 831 O O . ALA A 1 105 ? 2.756 11.931 -5.706 1.00 95.56 105 ALA A O 1
ATOM 832 N N . ALA A 1 106 ? 1.662 12.588 -3.850 1.00 96.69 106 ALA A N 1
ATOM 833 C CA . ALA A 1 106 ? 2.808 13.221 -3.202 1.00 96.69 106 ALA A CA 1
ATOM 834 C C . ALA A 1 106 ? 3.881 12.235 -2.697 1.00 96.69 106 ALA A C 1
ATOM 836 O O . ALA A 1 106 ? 5.026 12.631 -2.495 1.00 96.69 106 ALA A O 1
ATOM 837 N N . ASN A 1 107 ? 3.531 10.966 -2.461 1.00 97.88 107 ASN A N 1
ATOM 838 C CA . ASN A 1 107 ? 4.373 10.042 -1.693 1.00 97.88 107 ASN A CA 1
ATOM 839 C C . ASN A 1 107 ? 4.804 8.780 -2.453 1.00 97.88 107 ASN A C 1
ATOM 841 O O . ASN A 1 107 ? 5.857 8.211 -2.154 1.00 97.88 107 ASN A O 1
ATOM 845 N N . TRP A 1 108 ? 3.998 8.301 -3.403 1.00 97.31 108 TRP A N 1
ATOM 846 C CA . TRP A 1 108 ? 4.177 6.967 -3.981 1.00 97.31 108 TRP A CA 1
ATOM 847 C C . TRP A 1 108 ? 5.503 6.797 -4.731 1.00 97.31 108 TRP A C 1
ATOM 849 O O . TRP A 1 108 ? 6.119 5.740 -4.615 1.00 97.31 108 TRP A O 1
ATOM 859 N N . SER A 1 109 ? 5.972 7.827 -5.444 1.00 96.00 109 SER A N 1
ATOM 860 C CA . SER A 1 109 ? 7.219 7.792 -6.220 1.00 96.00 109 SER A CA 1
ATOM 861 C C . SER A 1 109 ? 8.432 7.542 -5.328 1.00 96.00 109 SER A C 1
ATOM 863 O O . SER A 1 109 ? 9.240 6.664 -5.616 1.00 96.00 109 SER A O 1
ATOM 865 N N . HIS A 1 110 ? 8.509 8.225 -4.185 1.00 97.12 110 HIS A N 1
ATOM 866 C CA . HIS A 1 110 ? 9.587 8.028 -3.220 1.00 97.12 110 HIS A CA 1
ATOM 867 C C . HIS A 1 110 ? 9.603 6.597 -2.658 1.00 97.12 110 HIS A C 1
ATOM 869 O O . HIS A 1 110 ? 10.657 5.969 -2.531 1.00 97.12 110 HIS A O 1
ATOM 875 N N . VAL A 1 111 ? 8.427 6.048 -2.339 1.00 98.12 111 VAL A N 1
ATOM 876 C CA . VAL A 1 111 ? 8.311 4.670 -1.836 1.00 98.12 111 VAL A CA 1
ATOM 877 C C . VAL A 1 111 ? 8.665 3.656 -2.926 1.00 98.12 111 VAL A C 1
ATOM 879 O O . VAL A 1 111 ? 9.352 2.674 -2.638 1.00 98.12 111 VAL A O 1
ATOM 882 N N . LEU A 1 112 ? 8.250 3.908 -4.168 1.00 97.31 112 LEU A N 1
ATOM 883 C CA . LEU A 1 112 ? 8.561 3.093 -5.340 1.00 97.31 112 LEU A CA 1
ATOM 884 C C . LEU A 1 112 ? 10.078 3.015 -5.578 1.00 97.31 112 LEU A C 1
ATOM 886 O O . LEU A 1 112 ? 10.640 1.922 -5.625 1.00 97.31 112 LEU A O 1
ATOM 890 N N . GLU A 1 113 ? 10.755 4.163 -5.629 1.00 96.12 113 GLU A N 1
ATOM 891 C CA . GLU A 1 113 ? 12.214 4.252 -5.776 1.00 96.12 113 GLU A CA 1
ATOM 892 C C . GLU A 1 113 ? 12.945 3.542 -4.632 1.00 96.12 113 GLU A C 1
ATOM 894 O O . GLU A 1 113 ? 13.894 2.783 -4.847 1.00 96.12 113 GLU A O 1
ATOM 899 N N . SER A 1 114 ? 12.459 3.719 -3.401 1.00 96.19 114 SER A N 1
ATOM 900 C CA . SER A 1 114 ? 12.996 3.035 -2.227 1.00 96.19 114 SER A CA 1
ATOM 901 C C . SER A 1 114 ? 12.862 1.509 -2.321 1.00 96.19 114 SER A C 1
ATOM 903 O O . SER A 1 114 ? 13.750 0.793 -1.852 1.00 96.19 114 SER A O 1
ATOM 905 N N . CYS A 1 115 ? 11.793 0.994 -2.944 1.00 96.00 115 CYS A N 1
ATOM 906 C CA . CYS A 1 115 ? 11.610 -0.439 -3.190 1.00 96.00 115 CYS A CA 1
ATOM 907 C C . CYS A 1 115 ? 12.620 -0.976 -4.210 1.00 96.00 115 CYS A C 1
ATOM 909 O O . CYS A 1 115 ? 13.183 -2.049 -3.987 1.00 96.00 115 CYS A O 1
ATOM 911 N N . TYR A 1 116 ? 12.915 -0.232 -5.281 1.00 93.81 116 TYR A N 1
ATOM 912 C CA . TYR A 1 116 ? 13.896 -0.647 -6.293 1.00 93.81 116 TYR A CA 1
ATOM 913 C C . TYR A 1 116 ? 15.284 -0.884 -5.700 1.00 93.81 116 TYR A C 1
ATOM 915 O O . TYR A 1 116 ? 15.945 -1.875 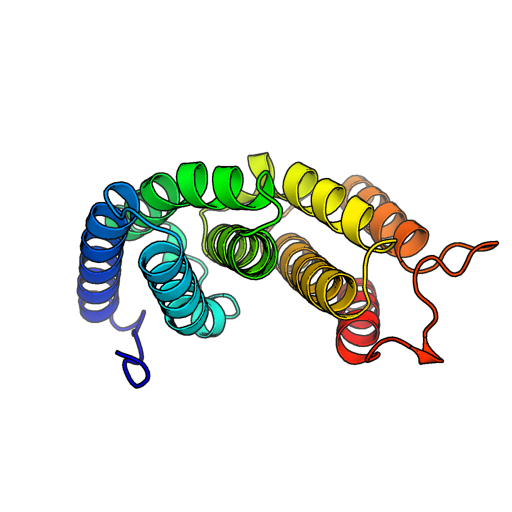-6.012 1.00 93.81 116 TYR A O 1
ATOM 923 N N . GLN A 1 117 ? 15.690 -0.052 -4.739 1.00 92.81 117 GLN A N 1
ATOM 924 C CA . GLN A 1 117 ? 16.951 -0.227 -4.011 1.00 92.81 117 GLN A CA 1
ATOM 925 C C . GLN A 1 117 ? 17.026 -1.545 -3.217 1.00 92.81 117 GLN A C 1
ATOM 927 O O . GLN A 1 117 ? 18.097 -1.916 -2.729 1.00 92.81 117 GLN A O 1
ATOM 932 N N . LYS A 1 118 ? 15.905 -2.255 -3.037 1.00 92.38 118 LYS A N 1
ATOM 933 C CA . LYS A 1 118 ? 15.838 -3.528 -2.307 1.00 92.38 118 LYS A CA 1
ATOM 934 C C . LYS A 1 118 ? 15.880 -4.761 -3.204 1.00 92.38 118 LYS A C 1
ATOM 936 O O . LYS A 1 118 ? 15.962 -5.864 -2.672 1.00 92.38 118 LYS A O 1
ATOM 941 N N . PHE A 1 119 ? 15.898 -4.615 -4.528 1.00 88.75 119 PHE A N 1
ATOM 942 C CA . PHE A 1 119 ? 15.986 -5.767 -5.433 1.00 88.75 119 PHE A CA 1
ATOM 943 C C . PHE A 1 119 ? 17.321 -6.514 -5.327 1.00 88.75 119 PHE A C 1
ATOM 945 O O . PHE A 1 119 ? 17.342 -7.740 -5.404 1.00 88.75 119 PHE A O 1
ATOM 952 N N . ASN A 1 120 ? 18.405 -5.801 -5.012 1.00 84.94 120 ASN A N 1
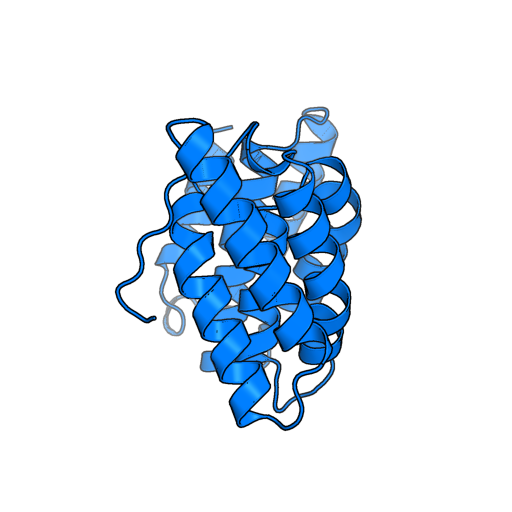ATOM 953 C CA . ASN A 1 120 ? 19.742 -6.382 -4.825 1.00 84.94 120 ASN A CA 1
ATOM 954 C C . ASN A 1 120 ? 19.986 -6.938 -3.406 1.00 84.94 120 ASN A C 1
ATOM 956 O O . ASN A 1 120 ? 21.127 -7.202 -3.034 1.00 84.94 120 ASN A O 1
ATOM 960 N N . LYS A 1 121 ? 18.945 -7.045 -2.569 1.00 87.56 121 LYS A N 1
ATOM 961 C CA . LYS A 1 121 ? 19.035 -7.654 -1.233 1.00 87.56 121 LYS A CA 1
ATOM 962 C C . LYS A 1 121 ? 18.770 -9.162 -1.310 1.00 87.56 121 LYS A C 1
ATOM 964 O O . LYS A 1 121 ? 18.840 -9.774 -2.375 1.00 87.56 121 LYS A O 1
ATOM 969 N N . ASP A 1 122 ? 18.501 -9.772 -0.161 1.00 89.62 122 ASP A N 1
ATOM 970 C CA . ASP A 1 122 ? 18.108 -11.171 -0.084 1.00 89.62 122 ASP A CA 1
ATOM 971 C C . ASP A 1 122 ? 16.784 -11.431 -0.825 1.00 89.62 122 ASP A C 1
ATOM 973 O O . ASP A 1 122 ? 15.975 -10.525 -1.064 1.00 89.62 122 ASP A O 1
ATOM 977 N N . LYS A 1 123 ? 16.560 -12.706 -1.167 1.00 87.31 123 LYS A N 1
ATOM 978 C CA . LYS A 1 123 ? 15.377 -13.157 -1.906 1.00 87.31 123 LYS A CA 1
ATOM 979 C C . LYS A 1 123 ? 14.082 -12.675 -1.251 1.00 87.31 123 LYS A C 1
ATOM 981 O O . LYS A 1 123 ? 13.226 -12.149 -1.951 1.00 87.31 123 LYS A O 1
ATOM 986 N N . TYR A 1 124 ? 13.943 -12.798 0.068 1.00 89.81 124 TYR A N 1
ATOM 987 C CA . TYR A 1 124 ? 12.702 -12.461 0.766 1.00 89.81 124 TYR A CA 1
ATOM 988 C C . TYR A 1 124 ? 12.403 -10.957 0.706 1.00 89.81 124 TYR A C 1
ATOM 990 O O . TYR A 1 124 ? 11.290 -10.557 0.358 1.00 89.81 124 TYR A O 1
ATOM 998 N N . THR A 1 125 ? 13.404 -10.111 0.958 1.00 92.31 125 THR A N 1
ATOM 999 C CA . THR A 1 125 ? 13.254 -8.654 0.838 1.00 92.31 125 THR A CA 1
ATOM 1000 C C . THR A 1 125 ? 12.900 -8.240 -0.593 1.00 92.31 125 THR A C 1
ATOM 1002 O O . THR A 1 125 ? 12.023 -7.392 -0.781 1.00 92.31 125 THR A O 1
ATOM 1005 N N . ARG A 1 126 ? 13.516 -8.862 -1.607 1.00 90.75 126 ARG A N 1
ATOM 1006 C CA . ARG A 1 126 ? 13.184 -8.615 -3.019 1.00 90.75 126 ARG A CA 1
ATOM 1007 C C . ARG A 1 126 ? 11.717 -8.935 -3.324 1.00 90.75 126 ARG A C 1
ATOM 1009 O O . ARG A 1 126 ? 11.058 -8.124 -3.969 1.00 90.75 126 ARG A O 1
ATOM 1016 N N . LEU A 1 127 ? 11.187 -10.059 -2.833 1.00 90.44 127 LEU A N 1
ATOM 1017 C CA . LEU A 1 127 ? 9.776 -10.429 -3.030 1.00 90.44 127 LEU A CA 1
ATOM 1018 C C . LEU A 1 127 ? 8.817 -9.412 -2.417 1.00 90.44 127 LEU A C 1
ATOM 1020 O O . LEU A 1 127 ? 7.850 -8.996 -3.056 1.00 90.44 127 LEU A O 1
ATOM 1024 N N . VAL A 1 128 ? 9.113 -8.976 -1.192 1.00 94.50 128 VAL A N 1
ATOM 1025 C CA . VAL A 1 128 ? 8.326 -7.945 -0.512 1.00 94.50 128 VAL A CA 1
ATOM 1026 C C . VAL A 1 128 ? 8.329 -6.645 -1.318 1.00 94.50 128 VAL A C 1
ATOM 1028 O O . VAL A 1 128 ? 7.265 -6.069 -1.545 1.00 94.50 128 VAL A O 1
ATOM 1031 N N . ALA A 1 129 ? 9.498 -6.202 -1.784 1.00 95.06 129 ALA A N 1
ATOM 1032 C CA . ALA A 1 129 ? 9.632 -4.986 -2.580 1.00 95.06 129 ALA A CA 1
ATOM 1033 C C . ALA A 1 129 ? 8.877 -5.081 -3.915 1.00 95.06 129 ALA A C 1
ATOM 1035 O O . ALA A 1 129 ? 8.159 -4.151 -4.273 1.00 95.06 129 ALA A O 1
ATOM 1036 N N . LEU A 1 130 ? 8.968 -6.214 -4.616 1.00 93.94 130 LEU A N 1
ATOM 1037 C CA . LEU A 1 130 ? 8.263 -6.434 -5.880 1.00 93.94 130 LEU A CA 1
ATOM 1038 C C . LEU A 1 130 ? 6.739 -6.380 -5.700 1.00 93.94 130 LEU A C 1
ATOM 1040 O O . LEU A 1 130 ? 6.040 -5.728 -6.475 1.00 93.94 130 LEU A O 1
ATOM 1044 N N . GLY A 1 131 ? 6.219 -6.997 -4.637 1.00 94.75 131 GLY A N 1
ATOM 1045 C CA . GLY A 1 131 ? 4.801 -6.892 -4.305 1.00 94.75 131 GLY A CA 1
ATOM 1046 C C . GLY A 1 131 ? 4.374 -5.470 -3.938 1.00 94.75 131 GLY A C 1
ATOM 1047 O O . GLY A 1 131 ? 3.225 -5.095 -4.175 1.00 94.75 131 GLY A O 1
ATOM 1048 N N . CYS A 1 132 ? 5.266 -4.663 -3.360 1.00 97.31 132 CYS A N 1
ATOM 1049 C CA . CYS A 1 132 ? 4.982 -3.254 -3.097 1.00 97.31 132 CYS A CA 1
ATOM 1050 C C . CYS A 1 132 ? 4.900 -2.454 -4.404 1.00 97.31 132 CYS A C 1
ATOM 1052 O O . CYS A 1 132 ? 3.912 -1.760 -4.624 1.00 97.31 132 CYS A O 1
ATOM 1054 N N . VAL A 1 133 ? 5.878 -2.631 -5.299 1.00 96.62 133 VAL A N 1
ATOM 1055 C CA . VAL A 1 133 ? 5.896 -2.021 -6.640 1.00 96.62 133 VAL A CA 1
ATOM 1056 C C . VAL A 1 133 ? 4.607 -2.342 -7.394 1.00 96.62 133 VAL A C 1
ATOM 1058 O O . VAL A 1 133 ? 3.918 -1.424 -7.818 1.00 96.62 133 VAL A O 1
ATOM 1061 N N . SER A 1 134 ? 4.216 -3.618 -7.462 1.00 95.38 134 SER A N 1
ATOM 1062 C CA . SER A 1 134 ? 2.992 -4.050 -8.153 1.00 95.38 134 SER A CA 1
ATOM 1063 C C . SER A 1 134 ? 1.735 -3.316 -7.664 1.00 95.38 134 SER A C 1
ATOM 1065 O O . SER A 1 134 ? 0.962 -2.802 -8.472 1.00 95.38 134 SER A O 1
ATOM 1067 N N . ARG A 1 135 ? 1.556 -3.190 -6.342 1.00 96.00 135 ARG A N 1
ATOM 1068 C CA . ARG A 1 135 ? 0.390 -2.511 -5.746 1.00 96.00 135 ARG A CA 1
ATOM 1069 C C . ARG A 1 135 ? 0.410 -0.998 -5.950 1.00 96.00 135 ARG A C 1
ATOM 1071 O O . ARG A 1 135 ? -0.636 -0.409 -6.222 1.00 96.00 135 ARG A O 1
ATOM 1078 N N . LEU A 1 136 ? 1.580 -0.367 -5.836 1.00 97.19 136 LEU A N 1
ATOM 1079 C CA . LEU A 1 136 ? 1.733 1.067 -6.095 1.00 97.19 136 LEU A CA 1
ATOM 1080 C C . LEU A 1 136 ? 1.455 1.387 -7.565 1.00 97.19 136 LEU A C 1
ATOM 1082 O O . LEU A 1 136 ? 0.709 2.320 -7.849 1.00 97.19 136 LEU A O 1
ATOM 1086 N N . THR A 1 137 ? 1.989 0.584 -8.487 1.00 95.69 137 THR A N 1
ATOM 1087 C CA . THR A 1 137 ? 1.738 0.714 -9.925 1.00 95.69 137 THR A CA 1
ATOM 1088 C C . THR A 1 137 ? 0.254 0.567 -10.243 1.00 95.69 137 THR A C 1
ATOM 1090 O O . THR A 1 137 ? -0.292 1.421 -10.934 1.00 95.69 137 THR A O 1
ATOM 1093 N N . TRP A 1 138 ? -0.423 -0.444 -9.689 1.00 94.94 138 TRP A N 1
ATOM 1094 C CA . TRP A 1 138 ? -1.872 -0.590 -9.844 1.00 94.94 138 TRP A CA 1
ATOM 1095 C C . TRP A 1 138 ? -2.625 0.638 -9.318 1.00 94.94 138 TRP A C 1
ATOM 1097 O O . TRP A 1 138 ? -3.417 1.243 -10.031 1.00 94.94 138 TRP A O 1
ATOM 1107 N N . THR A 1 139 ? -2.330 1.072 -8.091 1.00 94.94 139 THR A N 1
ATOM 1108 C CA . THR A 1 139 ? -3.019 2.217 -7.474 1.00 94.94 139 THR A CA 1
ATOM 1109 C C . THR A 1 139 ? -2.847 3.485 -8.311 1.00 94.94 139 THR A C 1
ATOM 1111 O O . THR A 1 139 ? -3.821 4.187 -8.573 1.00 94.94 139 THR A O 1
ATOM 1114 N N . TYR A 1 140 ? -1.632 3.746 -8.798 1.00 94.69 140 TYR A N 1
ATOM 1115 C CA . TYR A 1 140 ? -1.359 4.849 -9.714 1.00 94.69 140 TYR A CA 1
ATOM 1116 C C . TYR A 1 140 ? -2.185 4.727 -11.007 1.00 94.69 140 TYR A C 1
ATOM 1118 O O . TYR A 1 140 ? -2.890 5.665 -11.384 1.00 94.69 140 TYR A O 1
ATOM 1126 N N . LEU A 1 141 ? -2.165 3.557 -11.652 1.00 92.62 141 LEU A N 1
ATOM 1127 C CA . LEU A 1 141 ? -2.853 3.311 -12.922 1.00 92.62 141 LEU A CA 1
ATOM 1128 C C . LEU A 1 141 ? -4.381 3.271 -12.830 1.00 92.62 141 LEU A C 1
ATOM 1130 O O . LEU A 1 141 ? -5.030 3.426 -13.856 1.00 92.62 141 LEU A O 1
ATOM 1134 N N . PHE A 1 142 ? -4.982 3.088 -11.663 1.00 90.12 142 PHE A N 1
ATOM 1135 C CA . PHE A 1 142 ? -6.446 3.024 -11.564 1.00 90.12 142 PHE A CA 1
ATOM 1136 C C . PHE A 1 142 ? -7.056 4.181 -10.771 1.00 90.12 142 PHE A C 1
ATOM 1138 O O . PHE A 1 142 ? -8.257 4.412 -10.867 1.00 90.12 142 PHE A O 1
ATOM 1145 N N . ARG A 1 143 ? -6.251 4.955 -10.030 1.00 88.19 143 ARG A N 1
ATOM 1146 C CA . ARG A 1 143 ? -6.749 6.070 -9.201 1.00 88.19 143 ARG A CA 1
ATOM 1147 C C . ARG A 1 143 ? -6.164 7.433 -9.555 1.00 88.19 143 ARG A C 1
ATOM 1149 O O . ARG A 1 143 ? -6.755 8.460 -9.213 1.00 88.19 143 ARG A O 1
ATOM 1156 N N . CYS A 1 144 ? -5.022 7.482 -10.240 1.00 88.25 144 CYS A N 1
ATOM 1157 C CA . CYS A 1 144 ? -4.422 8.739 -10.674 1.00 88.25 144 CYS A CA 1
ATOM 1158 C C . CYS A 1 144 ? -4.756 9.035 -12.142 1.00 88.25 144 CYS A C 1
ATOM 1160 O O . CYS A 1 144 ? -4.543 8.225 -13.050 1.00 88.25 144 CYS A O 1
ATOM 1162 N N . THR A 1 145 ? -5.256 10.247 -12.370 1.00 85.50 145 THR A N 1
ATOM 1163 C CA . THR A 1 145 ? -5.529 10.805 -13.696 1.00 85.50 145 THR A CA 1
ATOM 1164 C C . THR A 1 145 ? -4.444 11.826 -14.011 1.00 85.50 145 THR A C 1
ATOM 1166 O O . THR A 1 145 ? -4.388 12.885 -13.388 1.00 85.50 145 THR A O 1
ATOM 1169 N N . GLU A 1 146 ? -3.571 11.492 -14.950 1.00 87.31 146 GLU A N 1
ATOM 1170 C CA . GLU A 1 146 ? -2.538 12.371 -15.498 1.00 87.31 146 GLU A CA 1
ATOM 1171 C C . GLU A 1 146 ? -2.601 12.282 -17.029 1.00 87.31 146 GLU A C 1
ATOM 1173 O O . GLU A 1 146 ? -3.329 11.446 -17.571 1.00 87.31 146 GLU A O 1
ATOM 1178 N N . SER A 1 147 ? -1.858 13.140 -17.732 1.00 90.44 147 SER A N 1
ATOM 1179 C CA . SER A 1 147 ? -1.784 13.052 -19.191 1.00 90.44 147 SER A CA 1
ATOM 1180 C C . SER A 1 147 ? -1.119 11.747 -19.635 1.00 90.44 147 SER A C 1
ATOM 1182 O O . SER A 1 147 ? -0.212 11.235 -18.969 1.00 90.44 147 SER A O 1
ATOM 1184 N N . THR A 1 148 ? -1.518 11.241 -20.804 1.00 88.56 148 THR A N 1
ATOM 1185 C CA . THR A 1 148 ? -0.989 9.997 -21.386 1.00 88.56 148 THR A CA 1
ATOM 1186 C C . THR A 1 148 ? 0.538 9.995 -21.456 1.00 88.56 148 THR A C 1
ATOM 1188 O O . THR A 1 148 ? 1.169 9.000 -21.112 1.00 88.56 148 THR A O 1
ATOM 1191 N N . ALA A 1 149 ? 1.150 11.128 -21.813 1.00 93.00 149 ALA A N 1
ATOM 1192 C CA . ALA A 1 149 ? 2.604 11.261 -21.887 1.00 93.00 149 ALA A CA 1
ATOM 1193 C C . ALA A 1 149 ? 3.296 11.087 -20.520 1.00 93.00 149 ALA A C 1
ATOM 1195 O O . ALA A 1 149 ? 4.333 10.427 -20.425 1.00 93.00 149 ALA A O 1
ATOM 1196 N N . ILE A 1 150 ? 2.722 11.650 -19.449 1.00 92.75 150 ILE A N 1
ATOM 1197 C CA . ILE A 1 150 ? 3.272 11.526 -18.091 1.00 92.75 150 ILE A CA 1
ATOM 1198 C C . ILE A 1 150 ? 3.117 10.087 -17.593 1.00 92.75 150 ILE A C 1
ATOM 1200 O O . ILE A 1 150 ? 4.073 9.517 -17.059 1.00 92.75 150 ILE A O 1
ATOM 1204 N N . THR A 1 151 ? 1.944 9.487 -17.807 1.00 91.62 151 THR A N 1
ATOM 1205 C CA . THR A 1 151 ? 1.683 8.090 -17.448 1.00 91.62 151 THR A CA 1
ATOM 1206 C C . THR A 1 151 ? 2.622 7.142 -18.180 1.00 91.62 151 THR A C 1
ATOM 1208 O O . THR A 1 151 ? 3.271 6.325 -17.528 1.00 91.62 151 THR A O 1
ATOM 1211 N N . PHE A 1 152 ? 2.791 7.306 -19.494 1.00 91.25 152 PHE A N 1
ATOM 1212 C CA . PHE A 1 152 ? 3.726 6.511 -20.285 1.00 91.25 152 PHE A CA 1
ATOM 1213 C C . PHE A 1 152 ? 5.155 6.612 -19.744 1.00 91.25 152 PHE A C 1
ATOM 1215 O O . PHE A 1 152 ? 5.780 5.592 -19.480 1.00 91.25 152 PHE A O 1
ATOM 1222 N N . LYS A 1 153 ? 5.658 7.827 -19.487 1.00 93.50 153 LYS A N 1
ATOM 1223 C CA . LYS A 1 153 ? 7.020 8.032 -18.966 1.00 93.50 153 LYS A CA 1
ATOM 1224 C C . LYS A 1 153 ? 7.248 7.337 -17.618 1.00 93.50 153 LYS A C 1
ATOM 1226 O O . LYS A 1 153 ? 8.305 6.751 -17.394 1.00 93.50 153 LYS A O 1
ATOM 1231 N N . LYS A 1 154 ? 6.268 7.398 -16.713 1.00 93.19 154 LYS A N 1
ATOM 1232 C CA . LYS A 1 154 ? 6.338 6.726 -15.405 1.00 93.19 154 LYS A CA 1
ATOM 1233 C C . LYS A 1 154 ? 6.292 5.204 -15.547 1.00 93.19 154 LYS A C 1
ATOM 1235 O O . LYS A 1 154 ? 7.047 4.513 -14.868 1.00 93.19 154 LYS A O 1
ATOM 1240 N N . MET A 1 155 ? 5.454 4.685 -16.442 1.00 93.00 155 MET A N 1
ATOM 1241 C CA . MET A 1 155 ? 5.359 3.248 -16.707 1.00 93.00 155 MET A CA 1
ATOM 1242 C C . MET A 1 155 ? 6.600 2.698 -17.401 1.00 93.00 155 MET A C 1
ATOM 1244 O O . MET A 1 155 ? 7.105 1.657 -16.991 1.00 93.00 155 MET A O 1
ATOM 1248 N N . ASP A 1 156 ? 7.152 3.421 -18.370 1.00 91.31 156 ASP A N 1
ATOM 1249 C CA . ASP A 1 156 ? 8.413 3.078 -19.026 1.00 91.31 156 ASP A CA 1
ATOM 1250 C C . ASP A 1 156 ? 9.553 2.953 -18.004 1.00 91.31 156 ASP A C 1
ATOM 1252 O O . ASP A 1 156 ? 10.311 1.983 -18.033 1.00 91.31 156 ASP A O 1
ATOM 1256 N N . LEU A 1 157 ? 9.619 3.857 -17.018 1.00 91.94 157 LEU A N 1
ATOM 1257 C CA . LEU A 1 157 ? 10.584 3.756 -15.922 1.00 91.94 157 LEU A CA 1
ATOM 1258 C C . LEU A 1 157 ? 10.376 2.492 -15.069 1.00 91.94 157 LEU A C 1
ATOM 1260 O O . LEU A 1 157 ? 11.350 1.809 -14.744 1.00 91.94 157 LEU A O 1
ATOM 1264 N N . VAL A 1 158 ? 9.128 2.164 -14.711 1.00 92.31 158 VAL A N 1
ATOM 1265 C CA . VAL A 1 158 ? 8.799 0.934 -13.964 1.00 92.31 158 VAL A CA 1
ATOM 1266 C C . VAL A 1 158 ? 9.244 -0.300 -14.752 1.00 92.31 158 VAL A C 1
ATOM 1268 O O . VAL A 1 158 ? 9.953 -1.151 -14.214 1.00 92.31 158 VAL A O 1
ATOM 1271 N N . ILE A 1 159 ? 8.891 -0.373 -16.037 1.00 89.50 159 ILE A N 1
ATOM 1272 C CA . ILE A 1 159 ? 9.214 -1.504 -16.912 1.00 89.50 159 ILE A CA 1
ATOM 1273 C C . ILE A 1 159 ? 10.726 -1.642 -17.094 1.00 89.50 159 ILE A C 1
ATOM 1275 O O . ILE A 1 159 ? 11.261 -2.720 -16.850 1.00 89.50 159 ILE A O 1
ATOM 1279 N N . LYS A 1 160 ? 11.449 -0.565 -17.419 1.00 88.56 160 LYS A N 1
ATOM 1280 C CA . LYS A 1 160 ? 12.915 -0.601 -17.583 1.00 88.56 160 LYS A CA 1
ATOM 1281 C C . LYS A 1 160 ? 13.651 -0.988 -16.303 1.00 88.56 160 LYS A C 1
ATOM 1283 O O . LYS A 1 160 ? 14.712 -1.604 -16.372 1.00 88.56 160 LYS A O 1
ATOM 1288 N N . THR A 1 161 ? 13.095 -0.647 -15.141 1.00 88.75 161 THR A N 1
ATOM 1289 C CA . THR A 1 161 ? 13.677 -1.029 -13.847 1.00 88.75 161 THR A CA 1
ATOM 1290 C C . THR A 1 161 ? 13.464 -2.513 -13.542 1.00 88.75 161 THR A C 1
ATOM 1292 O O . THR A 1 161 ? 14.355 -3.163 -12.995 1.00 88.75 161 THR A O 1
ATOM 1295 N N . LEU A 1 162 ? 12.299 -3.065 -13.896 1.00 86.44 162 LEU A N 1
ATOM 1296 C CA . LEU A 1 162 ? 11.954 -4.471 -13.657 1.00 86.44 162 LEU A CA 1
ATOM 1297 C C . LEU A 1 162 ? 12.547 -5.424 -14.700 1.00 86.44 162 LEU A C 1
ATOM 1299 O O . LEU A 1 162 ? 12.899 -6.553 -14.357 1.00 86.44 162 LEU A O 1
ATOM 1303 N N . PHE A 1 163 ? 12.696 -4.961 -15.941 1.00 83.06 163 PHE A N 1
ATOM 1304 C CA . PHE A 1 163 ? 13.180 -5.730 -17.086 1.00 83.06 163 PHE A CA 1
ATOM 1305 C C . PHE A 1 163 ? 14.373 -5.017 -17.752 1.00 83.06 163 PHE A C 1
ATOM 1307 O O . PHE A 1 163 ? 14.238 -4.483 -18.856 1.00 83.06 163 PHE A O 1
ATOM 1314 N N . PRO A 1 164 ? 15.555 -4.958 -17.107 1.00 76.56 164 PRO A N 1
ATOM 1315 C CA . PRO A 1 164 ? 16.681 -4.231 -17.673 1.00 76.56 164 PRO A CA 1
ATOM 1316 C C . PRO A 1 164 ? 17.241 -4.984 -18.893 1.00 76.56 164 PRO A C 1
ATOM 1318 O O . PRO A 1 164 ? 17.462 -6.194 -18.808 1.00 76.56 164 PRO A O 1
ATOM 1321 N N . PRO A 1 165 ? 17.561 -4.291 -20.001 1.00 66.06 165 PRO A N 1
ATOM 1322 C CA . PRO A 1 165 ? 17.993 -4.927 -21.251 1.00 66.06 165 PRO A CA 1
ATOM 1323 C C . PRO A 1 165 ? 19.309 -5.713 -21.127 1.00 66.06 165 PRO A C 1
ATOM 1325 O O . PRO A 1 165 ? 19.526 -6.670 -21.862 1.00 66.06 165 PRO A O 1
ATOM 1328 N N . PHE A 1 166 ? 20.177 -5.339 -20.177 1.00 64.31 166 PHE A N 1
ATOM 1329 C CA . PHE A 1 166 ? 21.535 -5.893 -20.048 1.00 64.31 166 PHE A CA 1
ATOM 1330 C C . PHE A 1 166 ? 21.874 -6.426 -18.643 1.00 64.31 166 PHE A C 1
ATOM 1332 O O . PHE A 1 166 ? 23.000 -6.855 -18.399 1.00 64.31 166 PHE A O 1
ATOM 1339 N N . ARG A 1 167 ? 20.930 -6.403 -17.688 1.00 57.78 167 ARG A N 1
ATOM 1340 C CA . ARG A 1 167 ? 21.125 -6.939 -16.326 1.00 57.78 167 ARG A CA 1
ATOM 1341 C C . ARG A 1 167 ? 19.850 -7.580 -15.802 1.00 57.78 167 ARG A C 1
ATOM 1343 O O . ARG A 1 167 ? 18.801 -6.958 -15.806 1.00 57.78 167 ARG A O 1
ATOM 1350 N N . ARG A 1 168 ? 19.947 -8.765 -15.205 1.00 59.56 168 ARG A N 1
ATOM 1351 C CA . ARG A 1 168 ? 18.848 -9.330 -14.410 1.00 59.56 168 ARG A CA 1
ATOM 1352 C C . ARG A 1 168 ? 18.984 -8.870 -12.958 1.00 59.56 168 ARG A C 1
ATOM 1354 O O . ARG A 1 168 ? 19.463 -9.625 -12.122 1.00 59.56 168 ARG A O 1
ATOM 1361 N N . ALA A 1 169 ? 18.592 -7.631 -12.642 1.00 57.25 169 ALA A N 1
ATOM 1362 C CA . ALA A 1 169 ? 18.415 -7.235 -11.231 1.00 57.25 169 ALA A CA 1
ATOM 1363 C C . ALA A 1 169 ? 17.362 -8.130 -10.540 1.00 57.25 169 ALA A C 1
ATOM 1365 O O . ALA A 1 169 ? 17.435 -8.406 -9.343 1.00 57.25 169 ALA A O 1
ATOM 1366 N N . VAL A 1 170 ? 16.419 -8.644 -11.335 1.00 58.75 170 VAL A N 1
ATOM 1367 C CA . VAL A 1 170 ? 15.473 -9.696 -10.976 1.00 58.75 170 VAL A CA 1
ATOM 1368 C C . VAL A 1 170 ? 15.668 -10.843 -11.968 1.00 58.75 170 VAL A C 1
ATOM 1370 O O . VAL A 1 170 ? 15.409 -10.684 -13.157 1.00 58.75 170 VAL A O 1
ATOM 1373 N N . ASN A 1 171 ? 16.171 -11.992 -11.509 1.00 61.09 171 ASN A N 1
ATOM 1374 C CA . ASN A 1 171 ? 16.194 -13.207 -12.325 1.00 61.09 171 ASN A CA 1
ATOM 1375 C C . ASN A 1 171 ? 14.802 -13.868 -12.255 1.00 61.09 171 ASN A C 1
ATOM 1377 O O . ASN A 1 171 ? 14.382 -14.227 -11.147 1.00 61.09 171 ASN A O 1
ATOM 1381 N N . PRO A 1 172 ? 14.083 -14.036 -13.383 1.00 59.19 172 PRO A N 1
ATOM 1382 C CA . PRO A 1 172 ? 12.740 -14.626 -13.396 1.00 59.19 172 PRO A CA 1
ATOM 1383 C C . PRO A 1 172 ? 12.685 -16.038 -12.796 1.00 59.19 172 PRO A C 1
ATOM 1385 O O . PRO A 1 172 ? 11.692 -16.398 -12.181 1.00 59.19 172 PRO A O 1
ATOM 1388 N N . ALA A 1 173 ? 13.771 -16.813 -12.890 1.00 60.03 173 ALA A N 1
ATOM 1389 C CA . ALA A 1 173 ? 13.846 -18.152 -12.298 1.00 60.03 173 ALA A CA 1
ATOM 1390 C C . ALA A 1 173 ? 13.836 -18.142 -10.753 1.00 60.03 173 ALA A C 1
ATOM 1392 O O . ALA A 1 173 ? 13.391 -19.098 -10.125 1.00 60.03 173 ALA A O 1
ATOM 1393 N N . ASP A 1 174 ? 14.285 -17.047 -10.128 1.00 62.16 174 ASP A N 1
ATOM 1394 C CA . ASP A 1 174 ? 14.426 -16.931 -8.670 1.00 62.16 174 ASP A CA 1
ATOM 1395 C C . ASP A 1 174 ? 13.282 -16.147 -8.006 1.00 62.16 174 ASP A C 1
ATOM 1397 O O . ASP A 1 174 ? 13.312 -15.910 -6.790 1.00 62.16 174 ASP A O 1
ATOM 1401 N N . THR A 1 175 ? 12.296 -15.706 -8.794 1.00 67.44 175 THR A N 1
ATOM 1402 C CA . THR A 1 175 ? 11.254 -14.756 -8.383 1.00 67.44 175 THR A CA 1
ATOM 1403 C C . THR A 1 175 ? 9.884 -15.224 -8.889 1.00 67.44 175 THR A C 1
ATOM 1405 O O . THR A 1 175 ? 9.730 -15.389 -10.093 1.00 67.44 175 THR A O 1
ATOM 1408 N N . PRO A 1 176 ? 8.871 -15.410 -8.017 1.00 71.81 176 PRO A N 1
ATOM 1409 C CA . PRO A 1 176 ? 7.495 -15.660 -8.432 1.00 71.81 176 PRO A CA 1
ATOM 1410 C C . PRO A 1 176 ? 7.039 -14.604 -9.441 1.00 71.81 176 PRO A C 1
ATOM 1412 O O . PRO A 1 176 ? 7.168 -13.399 -9.198 1.00 71.81 176 PRO A O 1
ATOM 1415 N N . LEU A 1 177 ? 6.538 -15.071 -10.583 1.00 81.12 177 LEU A N 1
ATOM 1416 C CA . LEU A 1 177 ? 6.223 -14.220 -11.729 1.00 81.12 177 LEU A CA 1
ATOM 1417 C C . LEU A 1 177 ? 4.919 -13.440 -11.550 1.00 81.12 177 LEU A C 1
ATOM 1419 O O . LEU A 1 177 ? 4.706 -12.476 -12.276 1.00 81.12 177 LEU A O 1
ATOM 1423 N N . ASP A 1 178 ? 4.088 -13.794 -10.567 1.00 85.69 178 ASP A N 1
ATOM 1424 C CA . ASP A 1 178 ? 2.743 -13.240 -10.367 1.00 85.69 178 ASP A CA 1
ATOM 1425 C C . ASP A 1 178 ? 2.726 -11.707 -10.401 1.00 85.69 178 ASP A C 1
ATOM 1427 O O . ASP A 1 178 ? 1.957 -11.092 -11.135 1.00 85.69 178 ASP A O 1
ATOM 1431 N N . HIS A 1 179 ? 3.627 -11.060 -9.656 1.00 86.94 179 HIS A N 1
ATOM 1432 C CA . HIS A 1 179 ? 3.695 -9.600 -9.615 1.00 86.94 179 HIS A CA 1
ATOM 1433 C C . HIS A 1 179 ? 4.234 -8.975 -10.906 1.00 86.94 179 HIS A C 1
ATOM 1435 O O . HIS A 1 179 ? 3.817 -7.871 -11.249 1.00 86.94 179 HIS A O 1
ATOM 1441 N N . LEU A 1 180 ? 5.124 -9.660 -11.629 1.00 84.88 180 LEU A N 1
ATOM 1442 C CA . LEU A 1 180 ? 5.624 -9.194 -12.926 1.00 84.88 180 LEU A CA 1
ATOM 1443 C C . LEU A 1 180 ? 4.528 -9.289 -13.991 1.00 84.88 180 LEU A C 1
ATOM 1445 O O . LEU A 1 180 ? 4.303 -8.323 -14.715 1.00 84.88 180 LEU A O 1
ATOM 1449 N N . ILE A 1 181 ? 3.807 -10.412 -14.024 1.00 86.38 181 ILE A N 1
ATOM 1450 C CA . ILE A 1 181 ? 2.659 -10.637 -14.909 1.00 86.38 181 ILE A CA 1
ATOM 1451 C C . ILE A 1 181 ? 1.593 -9.571 -14.655 1.00 86.38 181 ILE A C 1
ATOM 1453 O O . ILE A 1 181 ? 1.123 -8.944 -15.599 1.00 86.38 181 ILE A O 1
ATOM 1457 N N . LEU A 1 182 ? 1.266 -9.307 -13.387 1.00 88.31 182 LEU A N 1
ATOM 1458 C CA . LEU A 1 182 ? 0.306 -8.268 -13.017 1.00 88.31 182 LEU A CA 1
ATOM 1459 C C . LEU A 1 182 ? 0.730 -6.881 -13.509 1.00 88.31 182 LEU A C 1
ATOM 1461 O O . LEU A 1 182 ? -0.090 -6.168 -14.069 1.00 88.31 182 LEU A O 1
ATOM 1465 N N . ILE A 1 183 ? 2.000 -6.498 -13.345 1.00 88.62 183 ILE A N 1
ATOM 1466 C CA . ILE A 1 183 ? 2.483 -5.181 -13.791 1.00 88.62 183 ILE A CA 1
ATOM 1467 C C . ILE A 1 183 ? 2.382 -5.036 -15.313 1.00 88.62 183 ILE A C 1
ATOM 1469 O O . ILE A 1 183 ? 1.939 -3.992 -15.788 1.00 88.62 183 ILE A O 1
ATOM 1473 N N . VAL A 1 184 ? 2.749 -6.076 -16.068 1.00 87.62 184 VAL A N 1
ATOM 1474 C CA . VAL A 1 184 ? 2.600 -6.086 -17.531 1.00 87.62 184 VAL A CA 1
ATOM 1475 C C . VAL A 1 184 ? 1.124 -6.010 -17.918 1.00 87.62 184 VAL A C 1
ATOM 1477 O O . VAL A 1 184 ? 0.758 -5.184 -18.746 1.00 87.62 184 VAL A O 1
ATOM 1480 N N . TYR A 1 185 ? 0.262 -6.797 -17.272 1.00 88.81 185 TYR A N 1
ATOM 1481 C CA . TYR A 1 185 ? -1.182 -6.751 -17.493 1.00 88.81 185 TYR A CA 1
ATOM 1482 C C . TYR A 1 185 ? -1.757 -5.349 -17.236 1.00 88.81 185 TYR A C 1
ATOM 1484 O O . TYR A 1 185 ? -2.485 -4.826 -18.073 1.00 88.81 185 TYR A O 1
ATOM 1492 N N . PHE A 1 186 ? -1.382 -4.690 -16.135 1.00 88.75 186 PHE A N 1
ATOM 1493 C CA . PHE A 1 186 ? -1.853 -3.332 -15.840 1.00 88.75 186 PHE A CA 1
ATOM 1494 C C . PHE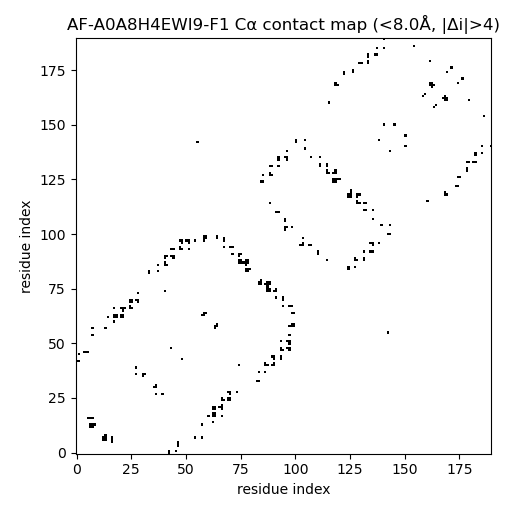 A 1 186 ? -1.403 -2.316 -16.892 1.00 88.75 186 PHE A C 1
ATOM 1496 O O . PHE A 1 186 ? -2.166 -1.414 -17.217 1.00 88.75 186 PHE A O 1
ATOM 1503 N N . ALA A 1 187 ? -0.185 -2.465 -17.419 1.00 84.25 187 ALA A N 1
ATOM 1504 C CA . ALA A 1 187 ? 0.347 -1.596 -18.464 1.00 84.25 187 ALA A CA 1
ATOM 1505 C C . ALA A 1 187 ? -0.353 -1.784 -19.821 1.00 84.25 187 ALA A C 1
ATOM 1507 O O . ALA A 1 187 ? -0.354 -0.854 -20.615 1.00 84.25 187 ALA A O 1
ATOM 1508 N N . LEU A 1 188 ? -0.921 -2.966 -20.087 1.00 84.38 188 LEU A N 1
ATOM 1509 C CA . LEU A 1 188 ? -1.658 -3.266 -21.322 1.00 84.38 188 LEU A CA 1
ATOM 1510 C C . LEU A 1 188 ? -3.145 -2.890 -21.249 1.00 84.38 188 LEU A C 1
ATOM 1512 O O . LEU A 1 188 ? -3.777 -2.699 -22.281 1.00 84.38 188 LEU A O 1
ATOM 1516 N N . MET A 1 189 ? -3.713 -2.820 -20.044 1.00 80.25 189 MET A N 1
ATOM 1517 C CA . MET A 1 189 ? -5.135 -2.526 -19.821 1.00 80.25 189 MET A CA 1
ATOM 1518 C C . MET A 1 189 ? -5.475 -1.026 -19.798 1.00 80.25 189 MET A C 1
ATOM 1520 O O . MET A 1 189 ? -6.653 -0.688 -19.674 1.00 80.25 189 MET A O 1
ATOM 1524 N N . ARG A 1 190 ? -4.483 -0.134 -19.866 1.00 65.06 190 ARG A N 1
ATOM 1525 C CA . ARG A 1 190 ? -4.650 1.327 -19.843 1.00 65.06 190 ARG A CA 1
ATOM 1526 C C . ARG A 1 190 ? -4.004 1.959 -21.067 1.00 65.06 190 ARG A C 1
ATOM 1528 O O . ARG A 1 190 ? -4.522 3.014 -21.490 1.00 65.06 190 ARG A O 1
#

InterPro domains:
  IPR025614 Cell morphogenesis protein N-terminal [PF14222] (1-187)
  IPR039867 Protein furry/Tao3/Mor2 [PTHR12295] (1-186)

Sequence (190 aa):
MRYLKIKIYPVDALEETADFLSSCASFFKNAHGAKVKHAYAKLFIQLLLPIAGVAVAEVNFPSWAKAVDLMYPRAIKMTLKPRHILAGYPLVTTLLCVSRKEFFAANWSHVLESCYQKFNKDKYTRLVALGCVSRLTWTYLFRCTESTAITFKKMDLVIKTLFPPFRRAVNPADTPLDHLILIVYFALMR

Solvent-accessible surface area (backbone atoms only — not comparable to full-atom values): 10473 Å² total; per-residue (Å²): 116,95,82,61,76,78,44,74,65,60,66,71,41,28,51,54,38,20,50,53,44,29,51,51,21,54,52,58,67,69,54,65,68,66,71,53,48,44,51,48,30,53,50,51,35,68,52,46,48,78,42,42,81,70,66,71,70,62,26,64,38,67,47,3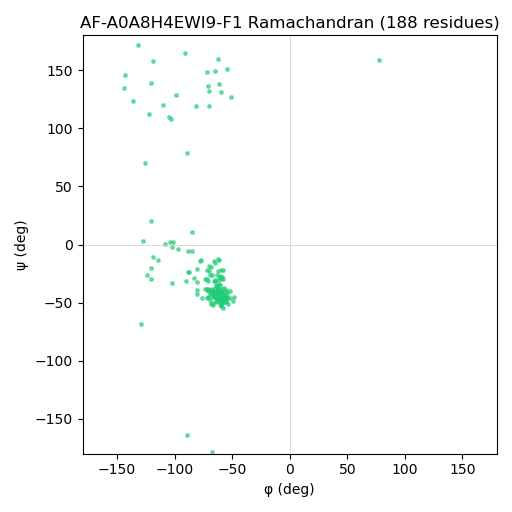4,38,50,19,42,67,50,36,43,71,56,27,52,59,25,50,77,35,82,96,30,30,90,42,13,47,55,29,39,42,39,45,43,43,52,39,37,64,69,64,27,69,76,44,48,64,64,55,45,56,58,28,59,73,30,41,84,53,56,70,67,56,22,53,55,28,46,53,34,45,34,50,50,52,49,42,45,72,74,68,57,90,71,56,69,70,60,51,47,55,56,48,51,51,53,48,48,69,64,58,38,95,88,49,70,71,58,49,70,93,80,40,83,56,67,45,58,54,48,46,53,50,56,66,71,76,109

Organism: Mucor circinelloides f. lusitanicus (NCBI:txid29924)

Secondary structure (DSSP, 8-state):
-TT------SHHHHHHHHHHHHHHHHHHHH--SHHHHHHHHHHHHHHHTTTTTT-SSGGGSHHHHHHHHHHHHHHHHHHTSGGGHHHHHHHHHHHHHTS-HHHHHHHHHHHHHHHHTTTTS-HHHHHHHHHHHHHHHHHHHHH----HHHHHHHHHHHHHHHS-SS--SS-GGGS-SHHHHHHHHHHH--